Protein AF-A0A2G9ZV27-F1 (afdb_monomer)

Radius of gyration: 29.23 Å; Cα contacts (8 Å, |Δi|>4): 351; chains: 1; bounding box: 70×49×109 Å

Nearest PDB structures (foldseek):
  3sl2-assembly1_A  TM=3.772E-01  e=9.274E-01  Bacillus subtilis
  6led-assembly1_B  TM=2.114E-01  e=2.563E-01  Nitratireductor indicus C115
  6lei-assembly1_A  TM=2.107E-01  e=2.417E-01  Nitratireductor indicus C115
  8q2c-assembly1_B  TM=3.117E-01  e=1.480E+00  Escherichia coli
  8q2d-assembly1_A  TM=2.163E-01  e=1.983E+00  Escherichia coli

Structure (mmCIF, N/CA/C/O backbone):
data_AF-A0A2G9ZV27-F1
#
_entry.id   AF-A0A2G9ZV27-F1
#
loop_
_atom_site.group_PDB
_atom_site.id
_atom_site.type_symbol
_atom_site.label_atom_id
_atom_site.label_alt_id
_atom_site.label_comp_id
_atom_site.label_asym_id
_atom_site.label_entity_id
_atom_site.label_seq_id
_atom_site.pdbx_PDB_ins_code
_atom_site.Cartn_x
_atom_site.Cartn_y
_atom_site.Cartn_z
_atom_site.occupancy
_atom_site.B_iso_or_equiv
_atom_site.auth_seq_id
_atom_site.auth_comp_id
_atom_site.auth_asym_id
_atom_site.auth_atom_id
_atom_site.pdbx_PDB_model_num
ATOM 1 N N . MET A 1 1 ? 47.086 30.487 -74.847 1.00 34.22 1 MET A N 1
ATOM 2 C CA . MET A 1 1 ? 47.638 31.261 -73.703 1.00 34.22 1 MET A CA 1
ATOM 3 C C . MET A 1 1 ? 46.443 31.653 -72.840 1.00 34.22 1 MET A C 1
ATOM 5 O O . MET A 1 1 ? 45.576 32.294 -73.398 1.00 34.22 1 MET A O 1
ATOM 9 N N . LYS A 1 2 ? 46.208 31.286 -71.575 1.00 34.59 2 LYS A N 1
ATOM 10 C CA . LYS A 1 2 ? 46.936 30.719 -70.418 1.00 34.59 2 LYS A CA 1
ATOM 11 C C . LYS A 1 2 ? 45.860 29.939 -69.612 1.00 34.59 2 LYS A C 1
ATOM 13 O O . LYS A 1 2 ? 44.823 30.516 -69.329 1.00 34.59 2 LYS A O 1
ATOM 18 N N . SER A 1 3 ? 45.888 28.610 -69.500 1.00 31.61 3 SER A N 1
ATOM 19 C CA . SER A 1 3 ? 46.375 27.790 -68.368 1.00 31.61 3 SER A CA 1
ATOM 20 C C . SER A 1 3 ? 46.395 28.472 -66.987 1.00 31.61 3 SER A C 1
ATOM 22 O O . SER A 1 3 ? 47.282 29.280 -66.712 1.00 31.61 3 SER A O 1
ATOM 24 N N . ALA A 1 4 ? 45.433 28.115 -66.126 1.00 36.72 4 ALA A N 1
ATOM 25 C CA . ALA A 1 4 ? 45.421 28.425 -64.698 1.00 36.72 4 ALA A CA 1
ATOM 26 C C . ALA A 1 4 ? 45.988 27.225 -63.923 1.00 36.72 4 ALA A C 1
ATOM 28 O O . ALA A 1 4 ? 45.465 26.113 -63.985 1.00 36.72 4 ALA A O 1
ATOM 29 N N . LYS A 1 5 ? 47.105 27.469 -63.237 1.00 37.09 5 LYS A N 1
ATOM 30 C CA . LYS A 1 5 ? 47.841 26.529 -62.393 1.00 37.09 5 LYS A CA 1
ATOM 31 C C . LYS A 1 5 ? 47.307 26.580 -60.953 1.00 37.09 5 LYS A C 1
ATOM 33 O O . LYS A 1 5 ? 47.233 27.657 -60.382 1.00 37.09 5 LYS A O 1
ATOM 38 N N . TYR A 1 6 ? 47.024 25.393 -60.415 1.00 37.06 6 TYR A N 1
ATOM 39 C CA . TYR A 1 6 ? 47.216 24.916 -59.035 1.00 37.06 6 TYR A CA 1
ATOM 40 C C . TYR A 1 6 ? 46.876 25.822 -57.835 1.00 37.06 6 TYR A C 1
ATOM 42 O O . TYR A 1 6 ? 47.607 26.750 -57.510 1.00 37.06 6 TYR A O 1
ATOM 50 N N . ALA A 1 7 ? 45.907 25.362 -57.039 1.00 34.47 7 ALA A N 1
ATOM 51 C CA . ALA A 1 7 ? 45.944 25.458 -55.579 1.00 34.47 7 ALA A CA 1
ATOM 52 C C . ALA A 1 7 ? 45.335 24.177 -54.975 1.00 34.47 7 ALA A C 1
ATOM 54 O O . ALA A 1 7 ? 44.204 24.150 -54.504 1.00 34.47 7 ALA A O 1
ATOM 55 N N . PHE A 1 8 ? 46.093 23.082 -55.054 1.00 41.72 8 PHE A N 1
ATOM 56 C CA . PHE A 1 8 ? 45.858 21.851 -54.301 1.00 41.72 8 PHE A CA 1
ATOM 57 C C . PHE A 1 8 ? 47.064 21.696 -53.375 1.00 41.72 8 PHE A C 1
ATOM 59 O O . PHE A 1 8 ? 48.162 21.490 -53.879 1.00 41.72 8 PHE A O 1
ATOM 66 N N . LEU A 1 9 ? 46.876 21.900 -52.069 1.00 38.50 9 LEU A N 1
ATOM 67 C CA . LEU A 1 9 ? 47.537 21.223 -50.939 1.00 38.50 9 LEU A CA 1
ATOM 68 C C . LEU A 1 9 ? 47.389 22.079 -49.674 1.00 38.50 9 LEU A C 1
ATOM 70 O O . LEU A 1 9 ? 47.808 23.231 -49.641 1.00 38.50 9 LEU A O 1
ATOM 74 N N . GLY A 1 10 ? 46.856 21.478 -48.610 1.00 39.16 10 GLY A N 1
ATOM 75 C CA . GLY A 1 10 ? 46.882 22.093 -47.285 1.00 39.16 10 GLY A CA 1
ATOM 76 C C . GLY A 1 10 ? 45.890 21.554 -46.259 1.00 39.16 10 GLY A C 1
ATOM 77 O O . GLY A 1 10 ? 45.720 22.189 -45.227 1.00 39.16 10 GLY A O 1
ATOM 78 N N . MET A 1 11 ? 45.219 20.419 -46.489 1.00 37.00 11 MET A N 1
ATOM 79 C CA . MET A 1 11 ? 44.353 19.822 -45.467 1.00 37.00 11 MET A CA 1
ATOM 80 C C . MET A 1 11 ? 45.150 18.782 -44.674 1.00 37.00 11 MET A C 1
ATOM 82 O O . MET A 1 11 ? 45.428 17.674 -45.128 1.00 37.00 11 MET A O 1
ATOM 86 N N . THR A 1 12 ? 45.600 19.198 -43.495 1.00 46.84 12 THR A N 1
ATOM 87 C CA . THR A 1 12 ? 46.376 18.403 -42.545 1.00 46.84 12 THR A CA 1
ATOM 88 C C . THR A 1 12 ? 45.605 17.155 -42.103 1.00 46.84 12 THR A C 1
ATOM 90 O O . THR A 1 12 ? 44.407 17.194 -41.819 1.00 46.84 12 THR A O 1
ATOM 93 N N . ARG A 1 13 ? 46.322 16.028 -41.993 1.00 49.69 13 ARG A N 1
ATOM 94 C CA . ARG A 1 13 ? 45.816 14.687 -41.626 1.00 49.69 13 ARG A CA 1
ATOM 95 C C . ARG A 1 13 ? 44.940 14.652 -40.358 1.00 49.69 13 ARG A C 1
ATOM 97 O O . ARG A 1 13 ? 44.139 13.740 -40.213 1.00 49.69 13 ARG A O 1
ATOM 104 N N . LYS A 1 14 ? 45.055 15.640 -39.460 1.00 47.34 14 LYS A N 1
ATOM 105 C CA . LYS A 1 14 ? 44.241 15.753 -38.235 1.00 47.34 14 LYS A CA 1
ATOM 106 C C . LYS A 1 14 ? 42.795 16.199 -38.504 1.00 47.34 14 LYS A C 1
ATOM 108 O O . LYS A 1 14 ? 41.893 15.742 -37.812 1.00 47.34 14 LYS A O 1
ATOM 113 N N . ASN A 1 15 ? 42.556 16.991 -39.550 1.00 47.28 15 ASN A N 1
ATOM 114 C CA . ASN A 1 15 ? 41.218 17.501 -39.876 1.00 47.28 15 ASN A CA 1
ATOM 115 C C . ASN A 1 15 ? 40.381 16.478 -40.661 1.00 47.28 15 ASN A C 1
ATOM 117 O O . ASN A 1 15 ? 39.161 16.449 -40.530 1.00 47.28 15 ASN A O 1
ATOM 121 N N . ALA A 1 16 ? 41.034 15.590 -41.418 1.00 51.03 16 ALA A N 1
ATOM 122 C CA . ALA A 1 16 ? 40.368 14.475 -42.095 1.00 51.03 16 ALA A CA 1
ATOM 123 C C . ALA A 1 16 ? 39.886 13.400 -41.102 1.00 51.03 16 ALA A C 1
ATOM 125 O O . ALA A 1 16 ? 38.797 12.858 -41.260 1.00 51.03 16 ALA A O 1
ATOM 126 N N . VAL A 1 17 ? 40.656 13.138 -40.037 1.00 54.03 17 VAL A N 1
ATOM 127 C CA . VAL A 1 17 ? 40.256 12.200 -38.973 1.00 54.03 17 VAL A CA 1
ATOM 128 C C . VAL A 1 17 ? 39.098 12.771 -38.148 1.00 54.03 17 VAL A C 1
ATOM 130 O O . VAL A 1 17 ? 38.159 12.043 -37.842 1.00 54.03 17 VAL A O 1
ATOM 133 N N . PHE A 1 18 ? 39.097 14.078 -37.865 1.00 52.31 18 PHE A N 1
ATOM 134 C CA . PHE A 1 18 ? 38.002 14.721 -37.127 1.00 52.31 18 PHE A CA 1
ATOM 135 C C . PHE A 1 18 ? 36.678 14.731 -37.917 1.00 52.31 18 PHE A C 1
ATOM 137 O O . PHE A 1 18 ? 35.615 14.501 -37.344 1.00 52.31 18 PHE A O 1
ATOM 144 N N . GLY A 1 19 ? 36.737 14.912 -39.243 1.00 51.97 19 GLY A N 1
ATOM 145 C CA . GLY A 1 19 ? 35.561 14.833 -40.119 1.00 51.97 19 GLY A CA 1
ATOM 146 C C . GLY A 1 19 ? 34.968 13.424 -40.240 1.00 51.97 19 GLY A C 1
ATOM 147 O O . GLY A 1 19 ? 33.749 13.272 -40.274 1.00 51.97 19 GLY A O 1
ATOM 148 N N . ILE A 1 20 ? 35.809 12.384 -40.238 1.00 56.88 20 ILE A N 1
ATOM 149 C CA . ILE A 1 20 ? 35.360 10.983 -40.306 1.00 56.88 20 ILE A CA 1
ATOM 150 C C . ILE A 1 20 ? 34.756 10.527 -38.968 1.00 56.88 20 ILE A C 1
ATOM 152 O O . ILE A 1 20 ? 33.740 9.835 -38.966 1.00 56.88 20 ILE A O 1
ATOM 156 N N . VAL A 1 21 ? 35.305 10.966 -37.829 1.00 55.41 21 VAL A N 1
ATOM 157 C CA . VAL A 1 21 ? 34.740 10.654 -36.502 1.00 55.41 21 VAL A CA 1
ATOM 158 C C . VAL A 1 21 ? 33.378 11.332 -36.301 1.00 55.41 21 VAL A C 1
ATOM 160 O O . VAL A 1 21 ? 32.452 10.689 -35.814 1.00 55.41 21 VAL A O 1
ATOM 163 N N . MET A 1 22 ? 33.200 12.579 -36.755 1.00 51.78 22 MET A N 1
ATOM 164 C CA . MET A 1 22 ? 31.890 13.247 -36.707 1.00 51.78 22 MET A CA 1
ATOM 165 C C . MET A 1 22 ? 30.850 12.607 -37.638 1.00 51.78 22 MET A C 1
ATOM 167 O O . MET A 1 22 ? 29.685 12.494 -37.262 1.00 51.78 22 MET A O 1
ATOM 171 N N . ALA A 1 23 ? 31.252 12.123 -38.817 1.00 54.28 23 ALA A N 1
ATOM 172 C CA . ALA A 1 23 ? 30.347 11.394 -39.705 1.00 54.28 23 ALA A CA 1
ATOM 173 C C . ALA A 1 23 ? 29.903 10.048 -39.099 1.00 54.28 23 ALA A C 1
ATOM 175 O O . ALA A 1 23 ? 28.737 9.682 -39.211 1.00 54.28 23 ALA A O 1
ATOM 176 N N . ILE A 1 24 ? 30.787 9.342 -38.386 1.00 53.91 24 ILE A N 1
ATOM 177 C CA . ILE A 1 24 ? 30.449 8.080 -37.706 1.00 53.91 24 ILE A CA 1
ATOM 178 C C . ILE A 1 24 ? 29.510 8.316 -36.506 1.00 53.91 24 ILE A C 1
ATOM 180 O O . ILE A 1 24 ? 28.597 7.522 -36.297 1.00 53.91 24 ILE A O 1
ATOM 184 N N . ILE A 1 25 ? 29.640 9.432 -35.778 1.00 54.22 25 ILE A N 1
ATOM 185 C CA . ILE A 1 25 ? 28.703 9.800 -34.694 1.00 54.22 25 ILE A CA 1
ATOM 186 C C . ILE A 1 25 ? 27.304 10.136 -35.249 1.00 54.22 25 ILE A C 1
ATOM 188 O O . ILE A 1 25 ? 26.295 9.745 -34.658 1.00 54.22 25 ILE A O 1
ATOM 192 N N . PHE A 1 26 ? 27.213 10.771 -36.423 1.00 48.66 26 PHE A N 1
ATOM 193 C CA . PHE A 1 26 ? 25.919 11.039 -37.066 1.00 48.66 26 PHE A CA 1
ATOM 194 C C . PHE A 1 26 ? 25.277 9.785 -37.681 1.00 48.66 26 PHE A C 1
ATOM 196 O O . PHE A 1 26 ? 24.057 9.644 -37.622 1.00 48.66 26 PHE A O 1
ATOM 203 N N . PHE A 1 27 ? 26.064 8.837 -38.201 1.00 46.16 27 PHE A N 1
ATOM 204 C CA . PHE A 1 27 ? 25.539 7.581 -38.756 1.00 46.16 27 PHE A CA 1
ATOM 205 C C . PHE A 1 27 ? 25.228 6.502 -37.701 1.00 46.16 27 PHE A C 1
ATOM 207 O O . PHE A 1 27 ? 24.390 5.640 -37.957 1.00 46.16 27 PHE A O 1
ATOM 214 N N . LEU A 1 28 ? 25.808 6.569 -36.497 1.00 44.50 28 LEU A N 1
ATOM 215 C CA . LEU A 1 28 ? 25.443 5.693 -35.368 1.00 44.50 28 LEU A CA 1
ATOM 216 C C . LEU A 1 28 ? 24.191 6.158 -34.605 1.00 44.50 28 LEU A C 1
ATOM 218 O O . LEU A 1 28 ? 23.675 5.425 -33.767 1.00 44.50 28 LEU A O 1
ATOM 222 N N . SER A 1 29 ? 23.653 7.334 -34.938 1.00 45.00 29 SER A N 1
ATOM 223 C CA . SER A 1 29 ? 22.366 7.830 -34.423 1.00 45.00 29 SER A CA 1
ATOM 224 C C . SER A 1 29 ? 21.160 7.351 -35.256 1.00 45.00 29 SER A C 1
ATOM 226 O O . SER A 1 29 ? 20.025 7.743 -34.998 1.00 45.00 29 SER A O 1
ATOM 228 N N . GLY A 1 30 ? 21.395 6.512 -36.272 1.00 36.72 30 GLY A N 1
ATOM 229 C CA . GLY A 1 30 ? 20.413 6.069 -37.263 1.00 36.72 30 GLY A CA 1
ATOM 230 C C . GLY A 1 30 ? 20.002 4.602 -37.138 1.00 36.72 30 GLY A C 1
ATOM 231 O O . GLY A 1 30 ? 19.915 3.917 -38.148 1.00 36.72 30 GLY A O 1
ATOM 232 N N . CYS A 1 31 ? 19.741 4.119 -35.923 1.00 41.62 31 CYS A N 1
ATOM 233 C CA . CYS A 1 31 ? 19.014 2.863 -35.685 1.00 41.62 31 CYS A CA 1
ATOM 234 C C . CYS A 1 31 ? 17.783 3.114 -34.803 1.00 41.62 31 CYS A C 1
ATOM 236 O O . CYS A 1 31 ? 17.495 2.360 -33.881 1.00 41.62 31 CYS A O 1
ATOM 238 N N . ALA A 1 32 ? 17.037 4.183 -35.080 1.00 37.28 32 ALA A N 1
ATOM 239 C CA . ALA A 1 32 ? 15.632 4.235 -34.708 1.00 37.28 32 ALA A CA 1
ATOM 240 C C . ALA A 1 32 ? 14.863 3.662 -35.895 1.00 37.28 32 ALA A C 1
ATOM 242 O O . ALA A 1 32 ? 14.641 4.338 -36.901 1.00 37.28 32 ALA A O 1
ATOM 243 N N . GLY A 1 33 ? 14.539 2.372 -35.796 1.00 32.88 33 GLY A N 1
ATOM 244 C CA . GLY A 1 33 ? 13.604 1.736 -36.703 1.00 32.88 33 GLY A CA 1
ATOM 245 C C . GLY A 1 33 ? 12.368 2.614 -36.853 1.00 32.88 33 GLY A C 1
ATOM 246 O O . GLY A 1 33 ? 11.903 3.245 -35.902 1.00 32.88 33 GLY A O 1
ATOM 247 N N . THR A 1 34 ? 11.857 2.659 -38.072 1.00 37.09 34 THR A N 1
ATOM 248 C CA . THR A 1 34 ? 10.521 3.126 -38.401 1.00 37.09 34 THR A CA 1
ATOM 249 C C . THR A 1 34 ? 9.498 2.294 -37.626 1.00 37.09 34 THR A C 1
ATOM 251 O O . THR A 1 34 ? 8.839 1.407 -38.165 1.00 37.09 34 THR A O 1
ATOM 254 N N . SER A 1 35 ? 9.331 2.587 -36.337 1.00 32.72 35 SER A N 1
ATOM 255 C CA . SER A 1 35 ? 8.103 2.275 -35.634 1.00 32.72 35 SER A CA 1
ATOM 256 C C . SER A 1 35 ? 7.036 3.087 -36.335 1.00 32.72 35 SER A C 1
ATOM 258 O O . SER A 1 35 ? 6.916 4.297 -36.140 1.00 32.72 35 SER A O 1
ATOM 260 N N . ARG A 1 36 ? 6.290 2.402 -37.209 1.00 33.81 36 ARG A N 1
ATOM 261 C CA . ARG A 1 36 ? 4.894 2.721 -37.495 1.00 33.81 36 ARG A CA 1
ATOM 262 C C . ARG A 1 36 ? 4.326 3.355 -36.234 1.00 33.81 36 ARG A C 1
ATOM 264 O O . ARG A 1 36 ? 4.261 2.688 -35.202 1.00 33.81 36 ARG A O 1
ATOM 271 N N . SER A 1 37 ? 3.941 4.621 -36.319 1.00 36.44 37 SER A N 1
ATOM 272 C CA . SER A 1 37 ? 2.992 5.194 -35.385 1.00 36.44 37 SER A CA 1
ATOM 273 C C . SER A 1 37 ? 1.746 4.316 -35.467 1.00 36.44 37 SER A C 1
ATOM 275 O O . SER A 1 37 ? 0.907 4.472 -36.355 1.00 36.44 37 SER A O 1
ATOM 277 N N . LYS A 1 38 ? 1.671 3.301 -34.598 1.00 38.66 38 LYS A N 1
ATOM 278 C CA . LYS A 1 38 ? 0.418 2.603 -34.350 1.00 38.66 38 LYS A CA 1
ATOM 279 C C . LYS A 1 38 ? -0.572 3.692 -33.935 1.00 38.66 38 LYS A C 1
ATOM 281 O O . LYS A 1 38 ? -0.191 4.607 -33.195 1.00 38.66 38 LYS A O 1
ATOM 286 N N . PRO A 1 39 ? -1.783 3.675 -34.504 1.00 36.69 39 PRO A N 1
ATOM 287 C CA . PRO A 1 39 ? -2.748 4.725 -34.251 1.00 36.69 39 PRO A CA 1
ATOM 288 C C . PRO A 1 39 ? -3.019 4.778 -32.750 1.00 36.69 39 PRO A C 1
ATOM 290 O O . PRO A 1 39 ? -2.852 3.771 -32.060 1.00 36.69 39 PRO A O 1
ATOM 293 N N . LEU A 1 40 ? -3.412 5.965 -32.274 1.00 44.09 40 LEU A N 1
ATOM 294 C CA . LEU A 1 40 ? -3.993 6.179 -30.953 1.00 44.09 40 LEU A CA 1
ATOM 295 C C . LEU A 1 40 ? -4.713 4.908 -30.498 1.00 44.09 40 LEU A C 1
ATOM 297 O O . LEU A 1 40 ? -5.618 4.475 -31.216 1.00 44.09 40 LEU A O 1
ATOM 301 N N . VAL A 1 41 ? -4.300 4.336 -29.354 1.00 47.97 41 VAL A N 1
ATOM 302 C CA . VAL A 1 41 ? -5.068 3.320 -28.615 1.00 47.97 41 VAL A CA 1
ATOM 303 C C . VAL A 1 41 ? -6.534 3.637 -28.846 1.00 47.97 41 VAL A C 1
ATOM 305 O O . VAL A 1 41 ? -6.962 4.757 -28.535 1.00 47.97 41 VAL A O 1
ATOM 308 N N . ALA A 1 42 ? -7.249 2.736 -29.525 1.00 49.59 42 ALA A N 1
ATOM 309 C CA . ALA A 1 42 ? -8.593 3.025 -29.984 1.00 49.59 42 ALA A CA 1
ATOM 310 C C . ALA A 1 42 ? -9.371 3.525 -28.767 1.00 49.59 42 ALA A C 1
ATOM 312 O O . ALA A 1 42 ? -9.357 2.882 -27.722 1.00 49.59 42 ALA A O 1
ATOM 313 N N . ILE A 1 43 ? -9.994 4.702 -28.862 1.00 55.28 43 ILE A N 1
ATOM 314 C CA . ILE A 1 43 ? -10.654 5.380 -27.727 1.00 55.28 43 ILE A CA 1
ATOM 315 C C . ILE A 1 43 ? -11.589 4.416 -26.961 1.00 55.28 43 ILE A C 1
ATOM 317 O O . ILE A 1 43 ? -11.751 4.522 -25.749 1.00 55.28 43 ILE A O 1
ATOM 321 N N . LYS A 1 44 ? -12.115 3.417 -27.677 1.00 59.47 44 LYS A N 1
ATOM 322 C CA . LYS A 1 44 ? -12.935 2.307 -27.194 1.00 59.47 44 LYS A CA 1
ATOM 323 C C . LYS A 1 44 ? -12.220 1.306 -26.266 1.00 59.47 44 LYS A C 1
ATOM 325 O O . LYS A 1 44 ? -12.843 0.804 -25.338 1.00 59.47 44 LYS A O 1
ATOM 330 N N . ASP A 1 45 ? -10.941 1.009 -26.484 1.00 66.19 45 ASP A N 1
ATOM 331 C CA . ASP A 1 45 ? -10.172 0.090 -25.629 1.00 66.19 45 ASP A CA 1
ATOM 332 C C . ASP A 1 45 ? -9.776 0.765 -24.317 1.00 66.19 45 ASP A C 1
ATOM 334 O O . ASP A 1 45 ? -9.813 0.140 -23.258 1.00 66.19 45 ASP A O 1
ATOM 338 N N . LYS A 1 46 ? -9.502 2.075 -24.362 1.00 75.38 46 LYS A N 1
ATOM 339 C CA . LYS A 1 46 ? -9.299 2.875 -23.152 1.00 75.38 46 LYS A CA 1
ATOM 340 C C . LYS A 1 46 ? -10.579 2.978 -22.319 1.00 75.38 46 LYS A C 1
ATOM 342 O O . LYS A 1 46 ? -10.514 2.775 -21.111 1.00 75.38 46 LYS A O 1
ATOM 347 N N . SER A 1 47 ? -11.732 3.236 -22.945 1.00 80.31 47 SER A N 1
ATOM 348 C CA . SER A 1 47 ? -13.007 3.300 -22.217 1.00 80.31 47 SER A CA 1
ATOM 349 C C . SER A 1 47 ? -13.380 1.950 -21.605 1.00 80.31 47 SER A C 1
ATOM 351 O O . SER A 1 47 ? -13.736 1.893 -20.436 1.00 80.31 47 SER A O 1
ATOM 353 N N . ARG A 1 48 ? -13.207 0.847 -22.345 1.00 86.50 48 ARG A N 1
ATOM 354 C CA . ARG A 1 48 ? -13.463 -0.506 -21.831 1.00 86.50 48 ARG A CA 1
ATOM 355 C C . ARG A 1 48 ? -12.519 -0.884 -20.689 1.00 86.50 48 ARG A C 1
ATOM 357 O O . ARG A 1 48 ? -12.933 -1.559 -19.753 1.00 86.50 48 ARG A O 1
ATOM 364 N N . PHE A 1 49 ? -11.249 -0.489 -20.767 1.00 90.25 49 PHE A N 1
ATOM 365 C CA . PHE A 1 49 ? -10.302 -0.679 -19.671 1.00 90.25 49 PHE A CA 1
ATOM 366 C C . PHE A 1 49 ? -10.769 0.060 -18.412 1.00 90.25 49 PHE A C 1
ATOM 368 O O . PHE A 1 49 ? -10.880 -0.563 -17.359 1.00 90.25 49 PHE A O 1
ATOM 375 N N . GLU A 1 50 ? -11.094 1.350 -18.528 1.00 91.38 50 GLU A N 1
ATOM 376 C CA . GLU A 1 50 ? -11.562 2.160 -17.398 1.00 91.38 50 GLU A CA 1
ATOM 377 C C . GLU A 1 50 ? -12.867 1.607 -16.799 1.00 91.38 50 GLU A C 1
ATOM 379 O O . GLU A 1 50 ? -12.930 1.422 -15.588 1.00 91.38 50 GLU A O 1
ATOM 384 N N . GLU A 1 51 ? -13.841 1.214 -17.627 1.00 92.38 51 GLU A N 1
ATOM 385 C CA . GLU A 1 51 ? -15.094 0.579 -17.182 1.00 92.38 51 GLU A CA 1
ATOM 386 C C . GLU A 1 51 ? -14.856 -0.698 -16.364 1.00 92.38 51 GLU A C 1
ATOM 388 O O . GLU A 1 51 ? -15.535 -0.942 -15.368 1.00 92.38 51 GLU A O 1
ATOM 393 N N . ARG A 1 52 ? -13.881 -1.526 -16.756 1.00 94.25 52 ARG A N 1
ATOM 394 C CA . ARG A 1 52 ? -13.539 -2.744 -16.007 1.00 94.25 52 ARG A CA 1
ATOM 395 C C . ARG A 1 52 ? -12.865 -2.439 -14.676 1.00 94.25 52 ARG A C 1
ATOM 397 O O . ARG A 1 52 ? -13.097 -3.156 -13.707 1.00 94.25 52 ARG A O 1
ATOM 404 N N . ILE A 1 53 ? -12.046 -1.391 -14.616 1.00 95.00 53 ILE A N 1
ATOM 405 C CA . ILE A 1 53 ? -11.466 -0.923 -13.354 1.00 95.00 53 ILE A CA 1
ATOM 406 C C . ILE A 1 53 ? -12.566 -0.372 -12.442 1.00 95.00 53 ILE A C 1
ATOM 408 O O . ILE A 1 53 ? -12.590 -0.717 -11.265 1.00 95.00 53 ILE A O 1
ATOM 412 N N . ASP A 1 54 ? -13.509 0.407 -12.971 1.00 94.00 54 ASP A N 1
ATOM 413 C CA . ASP A 1 54 ? -14.662 0.889 -12.204 1.00 94.00 54 ASP A CA 1
ATOM 414 C C . ASP A 1 54 ? -15.523 -0.274 -11.686 1.00 94.00 54 ASP A C 1
ATOM 416 O O . ASP A 1 54 ? -15.858 -0.306 -10.503 1.00 94.00 54 ASP A O 1
ATOM 420 N N . HIS A 1 55 ? -15.786 -1.286 -12.519 1.00 94.56 55 HIS A N 1
ATOM 421 C CA . HIS A 1 55 ? -16.482 -2.504 -12.100 1.00 94.56 55 HIS A CA 1
ATOM 422 C C . HIS A 1 55 ? -15.733 -3.253 -10.986 1.00 94.56 55 HIS A C 1
ATOM 424 O O . HIS A 1 55 ? -16.355 -3.738 -10.039 1.00 94.56 55 HIS A O 1
ATOM 430 N N . LEU A 1 56 ? -14.398 -3.320 -11.056 1.00 95.44 56 LEU A N 1
ATOM 431 C CA . LEU A 1 56 ? -13.578 -3.886 -9.985 1.00 95.44 56 LEU A CA 1
ATOM 432 C C . LEU A 1 56 ? -13.761 -3.108 -8.676 1.00 95.44 56 LEU A C 1
ATOM 434 O O . LEU A 1 56 ? -13.928 -3.735 -7.629 1.00 95.44 56 LEU A O 1
ATOM 438 N N . MET A 1 57 ? -13.760 -1.770 -8.723 1.00 95.38 57 MET A N 1
ATOM 439 C CA . MET A 1 57 ? -13.997 -0.951 -7.531 1.00 95.38 57 MET A CA 1
ATOM 440 C C . MET A 1 57 ? -15.390 -1.225 -6.959 1.00 95.38 57 MET A C 1
ATOM 442 O O . MET A 1 57 ? -15.523 -1.534 -5.775 1.00 95.38 57 MET A O 1
ATOM 446 N N . ASP A 1 58 ? -16.421 -1.182 -7.804 1.00 93.19 58 ASP A N 1
ATOM 447 C CA . ASP A 1 58 ? -17.809 -1.408 -7.401 1.00 93.19 58 ASP A CA 1
ATOM 448 C C . ASP A 1 58 ? -17.992 -2.805 -6.788 1.00 93.19 58 ASP A C 1
ATOM 450 O O . ASP A 1 58 ? -18.689 -2.956 -5.782 1.00 93.19 58 ASP A O 1
ATOM 454 N N . ALA A 1 59 ? -17.313 -3.824 -7.323 1.00 93.38 59 ALA A N 1
ATOM 455 C CA . ALA A 1 59 ? -17.316 -5.175 -6.772 1.00 93.38 59 ALA A CA 1
ATOM 456 C C . ALA A 1 59 ? -16.687 -5.243 -5.369 1.00 93.38 59 ALA A C 1
ATOM 458 O O . ALA A 1 59 ? -17.214 -5.946 -4.501 1.00 93.38 59 ALA A O 1
ATOM 459 N N . VAL A 1 60 ? -15.590 -4.518 -5.117 1.00 93.25 60 VAL A N 1
ATOM 460 C CA . VAL A 1 60 ? -14.974 -4.426 -3.780 1.00 93.25 60 VAL A CA 1
ATOM 461 C C . VAL A 1 60 ? -15.919 -3.734 -2.799 1.00 93.25 60 VAL A C 1
ATOM 463 O O . VAL A 1 60 ? -16.211 -4.290 -1.738 1.00 93.25 60 VAL A O 1
ATOM 466 N N . ILE A 1 61 ? -16.461 -2.572 -3.170 1.00 91.94 61 ILE A N 1
ATOM 467 C CA . ILE A 1 61 ? -17.375 -1.794 -2.320 1.00 91.94 61 ILE A CA 1
ATOM 468 C C . ILE A 1 61 ? -18.662 -2.577 -2.027 1.00 91.94 61 ILE A C 1
ATOM 470 O O . ILE A 1 61 ? -19.141 -2.601 -0.891 1.00 91.94 61 ILE A O 1
ATOM 474 N N . ALA A 1 62 ? -19.223 -3.269 -3.020 1.00 91.38 62 ALA A N 1
ATOM 475 C CA . ALA A 1 62 ? -20.405 -4.108 -2.836 1.00 91.38 62 ALA A CA 1
ATOM 476 C C . ALA A 1 62 ? -20.143 -5.269 -1.866 1.00 91.38 62 ALA A C 1
ATOM 478 O O . ALA A 1 62 ? -20.994 -5.580 -1.030 1.00 91.38 62 ALA A O 1
ATOM 479 N N . LYS A 1 63 ? -18.961 -5.895 -1.932 1.00 91.44 63 LYS A N 1
ATOM 480 C CA . LYS A 1 63 ? -18.562 -6.927 -0.965 1.00 91.44 63 LYS A CA 1
ATOM 481 C C . LYS A 1 63 ? -18.399 -6.338 0.433 1.00 91.44 63 LYS A C 1
ATOM 483 O O . LYS A 1 63 ? -18.912 -6.926 1.378 1.00 91.44 63 LYS A O 1
ATOM 488 N N . GLN A 1 64 ? -17.790 -5.160 0.564 1.00 89.50 64 GLN A N 1
ATOM 489 C CA . GLN A 1 64 ? -17.612 -4.483 1.852 1.00 89.50 64 GLN A CA 1
ATOM 490 C C . GLN A 1 64 ? -18.944 -4.177 2.540 1.00 89.50 64 GLN A C 1
ATOM 492 O O . GLN A 1 64 ? -19.104 -4.480 3.724 1.00 89.50 64 GLN A O 1
ATOM 497 N N . LYS A 1 65 ? -19.917 -3.634 1.800 1.00 87.69 65 LYS A N 1
ATOM 498 C CA . LYS A 1 65 ? -21.249 -3.276 2.323 1.00 87.69 65 LYS A CA 1
ATOM 499 C C . LYS A 1 65 ? -21.985 -4.449 2.978 1.00 87.69 65 LYS A C 1
ATOM 501 O O . LYS A 1 65 ? -22.813 -4.228 3.853 1.00 87.69 65 LYS A O 1
ATOM 506 N N . ASN A 1 66 ? -21.662 -5.681 2.590 1.00 82.69 66 ASN A N 1
ATOM 507 C CA . ASN A 1 66 ? -22.268 -6.902 3.121 1.00 82.69 66 ASN A CA 1
ATOM 508 C C . ASN A 1 66 ? -21.476 -7.531 4.284 1.00 82.69 66 ASN A C 1
ATOM 510 O O . ASN A 1 66 ? -21.727 -8.679 4.650 1.00 82.69 66 ASN A O 1
ATOM 514 N N . THR A 1 67 ? -20.512 -6.812 4.863 1.00 84.06 67 THR A N 1
ATOM 515 C CA . THR A 1 67 ? -19.674 -7.297 5.972 1.00 84.06 67 THR A CA 1
ATOM 516 C C . THR A 1 67 ? -19.831 -6.444 7.228 1.00 84.06 67 THR A C 1
ATOM 518 O O . THR A 1 67 ? -20.279 -5.301 7.179 1.00 84.06 67 THR A O 1
ATOM 521 N N . ALA A 1 68 ? -19.404 -6.980 8.376 1.00 82.19 68 ALA A N 1
ATOM 522 C CA . ALA A 1 68 ? -19.415 -6.258 9.652 1.00 82.19 68 ALA A CA 1
ATOM 523 C C . ALA A 1 68 ? -18.459 -5.045 9.695 1.00 82.19 68 ALA A C 1
ATOM 525 O O . ALA A 1 68 ? -18.544 -4.240 10.617 1.00 82.19 68 ALA A O 1
ATOM 526 N N . VAL A 1 69 ? -17.565 -4.906 8.708 1.00 83.62 69 VAL A N 1
ATOM 527 C CA . VAL A 1 69 ? -16.574 -3.819 8.601 1.00 83.62 69 VAL A CA 1
ATOM 528 C C . VAL A 1 69 ? -16.976 -2.752 7.572 1.00 83.62 69 VAL A C 1
ATOM 530 O O . VAL A 1 69 ? -16.138 -2.010 7.060 1.00 83.62 69 VAL A O 1
ATOM 533 N N . ALA A 1 70 ? -18.270 -2.673 7.239 1.00 84.06 70 ALA A N 1
ATOM 534 C CA . ALA A 1 70 ? -18.781 -1.800 6.183 1.00 84.06 70 ALA A CA 1
ATOM 535 C C . ALA A 1 70 ? -18.398 -0.321 6.366 1.00 84.06 70 ALA A C 1
ATOM 537 O O . ALA A 1 70 ? -18.012 0.336 5.405 1.00 84.06 70 ALA A O 1
ATOM 538 N N . LEU A 1 71 ? -18.464 0.180 7.602 1.00 85.44 71 LEU A N 1
ATOM 539 C CA . LEU A 1 71 ? -18.177 1.576 7.959 1.00 85.44 71 LEU A CA 1
ATOM 540 C C . LEU A 1 71 ? -16.831 1.747 8.671 1.00 85.44 71 LEU A C 1
ATOM 542 O O . LEU A 1 71 ? -16.561 2.797 9.246 1.00 85.44 71 LEU A O 1
ATOM 546 N N . SER A 1 72 ? -16.001 0.707 8.695 1.00 89.06 72 SER A N 1
ATOM 547 C CA . SER A 1 72 ? -14.717 0.779 9.380 1.00 89.06 72 SER A CA 1
ATOM 548 C C . SER A 1 72 ? -13.765 1.747 8.671 1.00 89.06 72 SER A C 1
ATOM 550 O O . SER A 1 72 ? -13.879 1.912 7.451 1.00 89.06 72 SER A O 1
ATOM 552 N N . PRO A 1 73 ? -12.812 2.360 9.398 1.00 91.50 73 PRO A N 1
ATOM 553 C CA . PRO A 1 73 ? -11.706 3.075 8.775 1.00 91.50 73 PRO A CA 1
ATOM 554 C C . PRO A 1 73 ? -10.969 2.161 7.797 1.00 91.50 73 PRO A C 1
ATOM 556 O O . PRO A 1 73 ? -10.885 0.943 8.017 1.00 91.50 73 PRO A O 1
ATOM 559 N N . VAL A 1 74 ? -10.435 2.739 6.725 1.00 94.62 74 VAL A N 1
ATOM 560 C CA . VAL A 1 74 ? -9.760 1.983 5.666 1.00 94.62 74 VAL A CA 1
ATOM 561 C C . VAL A 1 74 ? -8.424 2.609 5.297 1.00 94.62 74 VAL A C 1
ATOM 563 O O . VAL A 1 74 ? -8.254 3.820 5.375 1.00 94.62 74 VAL A O 1
ATOM 566 N N . ALA A 1 75 ? -7.475 1.788 4.863 1.00 93.88 75 ALA A N 1
ATOM 567 C CA . ALA A 1 75 ? -6.232 2.247 4.250 1.00 93.88 75 ALA A CA 1
ATOM 568 C C . ALA A 1 75 ? -5.966 1.448 2.974 1.00 93.88 75 ALA A C 1
ATOM 570 O O . ALA A 1 75 ? -6.263 0.252 2.921 1.00 93.88 75 ALA A O 1
ATOM 571 N N . VAL A 1 76 ? -5.404 2.099 1.958 1.00 95.38 76 VAL A N 1
ATOM 572 C CA . VAL A 1 76 ? -5.038 1.465 0.688 1.00 95.38 76 VAL A CA 1
ATOM 573 C C . VAL A 1 76 ? -3.521 1.318 0.625 1.00 95.38 76 VAL A C 1
ATOM 575 O O . VAL A 1 76 ? -2.773 2.240 0.939 1.00 95.38 76 VAL A O 1
ATOM 578 N N . LEU A 1 77 ? -3.063 0.123 0.270 1.00 94.25 77 LEU A N 1
ATOM 579 C CA . LEU A 1 77 ? -1.661 -0.271 0.277 1.00 94.25 77 LEU A CA 1
ATOM 580 C C . LEU A 1 77 ? -1.294 -0.976 -1.037 1.00 94.25 77 LEU A C 1
ATOM 582 O O . LEU A 1 77 ? -2.098 -1.751 -1.564 1.00 94.25 77 LEU A O 1
ATOM 586 N N . PRO A 1 78 ? -0.069 -0.780 -1.545 1.00 93.81 78 PRO A N 1
ATOM 587 C CA . PRO A 1 78 ? 0.436 -1.528 -2.684 1.00 93.81 78 PRO A CA 1
ATOM 588 C C . PRO A 1 78 ? 0.822 -2.958 -2.277 1.00 93.81 78 PRO A C 1
ATOM 590 O O . PRO A 1 78 ? 1.443 -3.198 -1.235 1.00 93.81 78 PRO A O 1
ATOM 593 N N . GLY A 1 79 ? 0.477 -3.924 -3.118 1.00 91.50 79 GLY A N 1
ATOM 594 C CA . GLY A 1 79 ? 0.872 -5.325 -3.011 1.00 91.50 79 GLY A CA 1
ATOM 595 C C . GLY A 1 79 ? 2.338 -5.557 -3.378 1.00 91.50 79 GLY A C 1
ATOM 596 O O . GLY A 1 79 ? 2.965 -6.446 -2.794 1.00 91.50 79 GLY A O 1
ATOM 597 N N . SER A 1 80 ? 2.921 -4.716 -4.241 1.00 88.44 80 SER A N 1
ATOM 598 C CA . SER A 1 80 ? 4.367 -4.695 -4.544 1.00 88.44 80 SER A CA 1
ATOM 599 C C . SER A 1 80 ? 5.247 -4.415 -3.325 1.00 88.44 80 SER A C 1
ATOM 601 O O . SER A 1 80 ? 6.438 -4.702 -3.331 1.00 88.44 80 SER A O 1
ATOM 603 N N . LEU A 1 81 ? 4.674 -3.930 -2.222 1.00 85.12 81 LEU A N 1
ATOM 604 C CA . LEU A 1 81 ? 5.405 -3.857 -0.963 1.00 85.12 81 LEU A CA 1
ATOM 605 C C . LEU A 1 81 ? 5.704 -5.250 -0.385 1.00 85.12 81 LEU A C 1
ATOM 607 O O . LEU A 1 81 ? 6.719 -5.435 0.280 1.00 85.12 81 LEU A O 1
ATOM 611 N N . LYS A 1 82 ? 4.822 -6.230 -0.615 1.00 81.38 82 LYS A N 1
ATOM 612 C CA . LYS A 1 82 ? 4.924 -7.599 -0.079 1.00 81.38 82 LYS A CA 1
ATOM 613 C C . LYS A 1 82 ? 5.541 -8.580 -1.066 1.00 81.38 82 LYS A C 1
ATOM 615 O O . LYS A 1 82 ? 6.343 -9.425 -0.679 1.00 81.38 82 LYS A O 1
ATOM 620 N N . SER A 1 83 ? 5.138 -8.511 -2.328 1.00 74.19 83 SER A N 1
ATOM 621 C CA . SER A 1 83 ? 5.781 -9.259 -3.406 1.00 74.19 83 SER A CA 1
ATOM 622 C C . SER A 1 83 ? 6.964 -8.434 -3.878 1.00 74.19 83 SER A C 1
ATOM 624 O O . SER A 1 83 ? 6.728 -7.281 -4.189 1.00 74.19 83 SER A O 1
ATOM 626 N N . SER A 1 84 ? 8.184 -8.967 -3.978 1.00 67.81 84 SER A N 1
ATOM 627 C CA . SER A 1 84 ? 9.407 -8.248 -4.418 1.00 67.81 84 SER A CA 1
ATOM 628 C C . SER A 1 84 ? 9.380 -7.695 -5.864 1.00 67.81 84 SER A C 1
ATOM 630 O O . SER A 1 84 ? 10.416 -7.558 -6.507 1.00 67.81 84 SER A O 1
ATOM 632 N N . GLN A 1 85 ? 8.188 -7.438 -6.387 1.00 80.12 85 GLN A N 1
ATOM 633 C CA . GLN A 1 85 ? 7.853 -6.831 -7.656 1.00 80.12 85 GLN A CA 1
ATOM 634 C C . GLN A 1 85 ? 7.967 -5.305 -7.563 1.00 80.12 85 GLN A C 1
ATOM 636 O O . GLN A 1 85 ? 7.757 -4.736 -6.490 1.00 80.12 85 GLN A O 1
ATOM 641 N N . PRO A 1 86 ? 8.267 -4.624 -8.676 1.00 83.19 86 PRO A N 1
ATOM 642 C CA . PRO A 1 86 ? 8.268 -3.171 -8.708 1.00 83.19 86 PRO A CA 1
ATOM 643 C C . PRO A 1 86 ? 6.847 -2.613 -8.557 1.00 83.19 86 PRO A C 1
ATOM 645 O O . PRO A 1 86 ? 5.892 -3.164 -9.104 1.00 83.19 86 PRO A O 1
ATOM 648 N N . PHE A 1 87 ? 6.722 -1.480 -7.865 1.00 88.94 87 PHE A N 1
ATOM 649 C CA . PHE A 1 87 ? 5.493 -0.688 -7.860 1.00 88.94 87 PHE A CA 1
ATOM 650 C C . PHE A 1 87 ? 5.316 -0.015 -9.224 1.00 88.94 87 PHE A C 1
ATOM 652 O O . PHE A 1 87 ? 6.207 0.697 -9.695 1.00 88.94 87 PHE A O 1
ATOM 659 N N . THR A 1 88 ? 4.180 -0.262 -9.874 1.00 90.06 88 THR A N 1
ATOM 660 C CA . THR A 1 88 ? 3.935 0.152 -11.268 1.00 90.06 88 THR A CA 1
ATOM 661 C C . THR A 1 88 ? 2.931 1.294 -11.360 1.00 90.06 88 THR A C 1
ATOM 663 O O . THR A 1 88 ? 2.129 1.520 -10.450 1.00 90.06 88 THR A O 1
ATOM 666 N N . ARG A 1 89 ? 2.896 1.989 -12.506 1.00 91.94 89 ARG A N 1
ATOM 667 C CA . ARG A 1 89 ? 1.870 3.011 -12.764 1.00 91.94 89 ARG A CA 1
ATOM 668 C C . ARG A 1 89 ? 0.456 2.427 -12.802 1.00 91.94 89 ARG A C 1
ATOM 670 O O . ARG A 1 89 ? -0.497 3.150 -12.512 1.00 91.94 89 ARG A O 1
ATOM 677 N N . LEU A 1 90 ? 0.300 1.151 -13.157 1.00 93.75 90 LEU A N 1
ATOM 678 C CA . LEU A 1 90 ? -0.993 0.473 -13.089 1.00 93.75 90 LEU A CA 1
ATOM 679 C C . LEU A 1 90 ? -1.453 0.271 -11.643 1.00 93.75 90 LEU A C 1
ATOM 681 O O . LEU A 1 90 ? -2.606 0.551 -11.335 1.00 93.75 90 LEU A O 1
ATOM 685 N N . GLU A 1 91 ? -0.560 -0.172 -10.761 1.00 94.12 91 GLU A N 1
ATOM 686 C CA . GLU A 1 91 ? -0.867 -0.345 -9.338 1.00 94.12 91 GLU A CA 1
ATOM 687 C C . GLU A 1 91 ? -1.251 0.992 -8.689 1.00 94.12 91 GLU A C 1
ATOM 689 O O . GLU A 1 91 ? -2.303 1.082 -8.060 1.00 94.12 91 GLU A O 1
ATOM 694 N N . GLU A 1 92 ? -0.483 2.054 -8.955 1.00 93.19 92 GLU A N 1
ATOM 695 C CA . GLU A 1 92 ? -0.802 3.424 -8.532 1.00 93.19 92 GLU A CA 1
ATOM 696 C C . GLU A 1 92 ? -2.178 3.881 -9.036 1.00 93.19 92 GLU A C 1
ATOM 698 O O . GLU A 1 92 ? -2.990 4.386 -8.267 1.00 93.19 92 GLU A O 1
ATOM 703 N N . PHE A 1 93 ? -2.475 3.670 -10.322 1.00 94.50 93 PHE A N 1
ATOM 704 C CA . PHE A 1 93 ? -3.757 4.061 -10.908 1.00 94.50 93 PHE A CA 1
ATOM 705 C C . PHE A 1 93 ? -4.943 3.360 -10.237 1.00 94.50 93 PHE A C 1
ATOM 707 O O . PHE A 1 93 ? -5.981 3.981 -10.015 1.00 94.50 93 PHE A O 1
ATOM 714 N N . VAL A 1 94 ? -4.803 2.073 -9.922 1.00 96.19 94 VAL A N 1
ATOM 715 C CA . VAL A 1 94 ? -5.853 1.300 -9.251 1.00 96.19 94 VAL A CA 1
ATOM 716 C C . VAL A 1 94 ? -6.014 1.745 -7.798 1.00 96.19 94 VAL A C 1
ATOM 718 O O . VAL A 1 94 ? -7.147 1.870 -7.340 1.00 96.19 94 VAL A O 1
ATOM 721 N N . MET A 1 95 ? -4.916 2.030 -7.092 1.00 95.62 95 MET A N 1
ATOM 722 C CA . MET A 1 95 ? -4.964 2.583 -5.735 1.00 95.62 95 MET A CA 1
ATOM 723 C C . MET A 1 95 ? -5.677 3.938 -5.701 1.00 95.62 95 MET A C 1
ATOM 725 O O . MET A 1 95 ? -6.632 4.083 -4.943 1.00 95.62 95 MET A O 1
ATOM 729 N N . ASP A 1 96 ? -5.295 4.879 -6.573 1.00 94.31 96 ASP A N 1
ATOM 730 C CA . ASP A 1 96 ? -5.924 6.206 -6.679 1.00 94.31 96 ASP A CA 1
ATOM 731 C C . ASP A 1 96 ? -7.446 6.084 -6.885 1.00 94.31 96 ASP A C 1
ATOM 733 O O . ASP A 1 96 ? -8.242 6.795 -6.268 1.00 94.31 96 ASP A O 1
ATOM 737 N N . ARG A 1 97 ? -7.870 5.167 -7.765 1.00 94.50 97 ARG A N 1
ATOM 738 C CA . ARG A 1 97 ? -9.292 4.917 -8.045 1.00 94.50 97 ARG A CA 1
ATOM 739 C C . ARG A 1 97 ? -10.011 4.281 -6.860 1.00 94.50 97 ARG A C 1
ATOM 741 O O . ARG A 1 97 ? -11.151 4.650 -6.585 1.00 94.50 97 ARG A O 1
ATOM 748 N N . LEU A 1 98 ? -9.364 3.356 -6.158 1.00 95.75 98 LEU A N 1
ATOM 749 C CA . LEU A 1 98 ? -9.941 2.709 -4.986 1.00 95.75 98 LEU A CA 1
ATOM 750 C C . LEU A 1 98 ? -10.125 3.701 -3.835 1.00 95.75 98 LEU A C 1
ATOM 752 O O . LEU A 1 98 ? -11.198 3.738 -3.239 1.00 95.75 98 LEU A O 1
ATOM 756 N N . GLU A 1 99 ? -9.126 4.540 -3.560 1.00 94.31 99 GLU A N 1
ATOM 757 C CA . GLU A 1 99 ? -9.215 5.604 -2.553 1.00 94.31 99 GLU A CA 1
ATOM 758 C C . GLU A 1 99 ? -10.366 6.571 -2.855 1.00 94.31 99 GLU A C 1
ATOM 760 O O . GLU A 1 99 ? -11.165 6.875 -1.968 1.00 94.31 99 GLU A O 1
ATOM 765 N N . GLN A 1 100 ? -10.512 6.986 -4.120 1.00 93.31 100 GLN A N 1
ATOM 766 C CA . GLN A 1 100 ? -11.619 7.843 -4.561 1.00 93.31 100 GLN A CA 1
ATOM 767 C C . GLN A 1 100 ? -12.996 7.222 -4.320 1.00 93.31 100 GLN A C 1
ATOM 769 O O . GLN A 1 100 ? -13.929 7.949 -4.002 1.00 93.31 100 GLN A O 1
ATOM 774 N N . ARG A 1 101 ? -13.144 5.900 -4.465 1.00 93.50 101 ARG A N 1
ATOM 775 C CA . ARG A 1 101 ? -14.421 5.224 -4.188 1.00 93.50 101 ARG A CA 1
ATOM 776 C C . ARG A 1 101 ? -14.647 4.993 -2.698 1.00 93.50 101 ARG A C 1
ATOM 778 O O . ARG A 1 101 ? -15.776 5.091 -2.235 1.00 93.50 101 ARG A O 1
ATOM 785 N N . LEU A 1 102 ? -13.592 4.700 -1.941 1.00 92.75 102 LEU A N 1
ATOM 786 C CA . LEU A 1 102 ? -13.690 4.439 -0.505 1.00 92.75 102 LEU A CA 1
ATOM 787 C C . LEU A 1 102 ? -14.020 5.696 0.302 1.00 92.75 102 LEU A C 1
ATOM 789 O O . LEU A 1 102 ? -14.790 5.600 1.253 1.00 92.75 102 LEU A O 1
ATOM 793 N N . ILE A 1 103 ? -13.499 6.868 -0.075 1.00 92.69 103 ILE A N 1
ATOM 794 C CA . ILE A 1 103 ? -13.745 8.120 0.666 1.00 92.69 103 ILE A CA 1
ATOM 795 C C . ILE A 1 103 ? -15.224 8.548 0.663 1.00 92.69 103 ILE A C 1
ATOM 797 O O . ILE A 1 103 ? -15.647 9.327 1.513 1.00 92.69 103 ILE A O 1
ATOM 801 N N . GLU A 1 104 ? -16.031 8.030 -0.269 1.00 90.12 104 GLU A N 1
ATOM 802 C CA . GLU A 1 104 ? -17.474 8.288 -0.318 1.00 90.12 104 GLU A CA 1
ATOM 803 C C . GLU A 1 104 ? -18.225 7.653 0.864 1.00 90.12 104 GLU A C 1
ATOM 805 O O . GLU A 1 104 ? -19.294 8.134 1.246 1.00 90.12 104 GLU A O 1
ATOM 810 N N . THR A 1 105 ? -17.690 6.571 1.440 1.00 87.88 105 THR A N 1
ATOM 811 C CA . THR A 1 105 ? -18.364 5.777 2.484 1.00 87.88 105 THR A CA 1
ATOM 812 C C . THR A 1 105 ? -17.537 5.552 3.743 1.00 87.88 105 THR A C 1
ATOM 814 O O . THR A 1 105 ? -18.107 5.255 4.792 1.00 87.88 105 THR A O 1
ATOM 817 N N . ASN A 1 106 ? -16.215 5.668 3.657 1.00 91.69 106 ASN A N 1
ATOM 818 C CA . ASN A 1 106 ? -15.277 5.302 4.708 1.00 91.69 106 ASN A CA 1
ATOM 819 C C . ASN A 1 106 ? -14.299 6.438 4.991 1.00 91.69 106 ASN A C 1
ATOM 821 O O . ASN A 1 106 ? -13.945 7.233 4.122 1.00 91.69 106 ASN A O 1
ATOM 825 N N . GLU A 1 107 ? -13.806 6.466 6.222 1.00 90.31 107 GLU A N 1
ATOM 826 C CA . GLU A 1 107 ? -12.702 7.333 6.598 1.00 90.31 107 GLU A CA 1
ATOM 827 C C . GLU A 1 107 ? -11.375 6.723 6.124 1.00 90.31 107 GLU A C 1
ATOM 829 O O . GLU A 1 107 ? -11.038 5.592 6.492 1.00 90.31 107 GLU A O 1
ATOM 834 N N . LEU A 1 108 ? -10.633 7.462 5.293 1.00 89.75 108 LEU A N 1
ATOM 835 C CA . LEU A 1 108 ? -9.295 7.065 4.856 1.00 89.75 108 LEU A CA 1
ATOM 836 C C . LEU A 1 108 ? -8.269 7.384 5.944 1.00 89.75 108 LEU A C 1
ATOM 838 O O . LEU A 1 108 ? -8.042 8.544 6.286 1.00 89.75 108 LEU A O 1
ATOM 842 N N . LEU A 1 109 ? -7.621 6.340 6.453 1.00 88.25 109 LEU A N 1
ATOM 843 C CA . LEU A 1 109 ? -6.586 6.440 7.466 1.00 88.25 109 LEU A CA 1
ATOM 844 C C . LEU A 1 109 ? -5.205 6.550 6.819 1.00 88.25 109 LEU A C 1
ATOM 846 O O . LEU A 1 109 ? -4.731 5.624 6.156 1.00 88.25 109 LEU A O 1
ATOM 850 N N . THR A 1 110 ? -4.501 7.640 7.113 1.00 84.06 110 THR A N 1
ATOM 851 C CA . THR A 1 110 ? -3.074 7.752 6.803 1.00 84.06 110 THR A CA 1
ATOM 852 C C . THR A 1 110 ? -2.269 6.895 7.776 1.00 84.06 110 THR A C 1
ATOM 854 O O . THR A 1 110 ? -2.236 7.146 8.983 1.00 84.06 110 THR A O 1
ATOM 857 N N . LEU A 1 111 ? -1.601 5.868 7.254 1.00 84.25 111 LEU A N 1
ATOM 858 C CA . LEU A 1 111 ? -0.782 4.971 8.062 1.00 84.25 111 LEU A CA 1
ATOM 859 C C . LEU A 1 111 ? 0.554 5.619 8.433 1.00 84.25 111 LEU A C 1
ATOM 861 O O . LEU A 1 111 ? 1.247 6.180 7.585 1.00 84.25 111 LEU A O 1
ATOM 865 N N . SER A 1 112 ? 0.945 5.470 9.702 1.00 79.12 112 SER A N 1
ATOM 866 C CA . SER A 1 112 ? 2.299 5.790 10.149 1.00 79.12 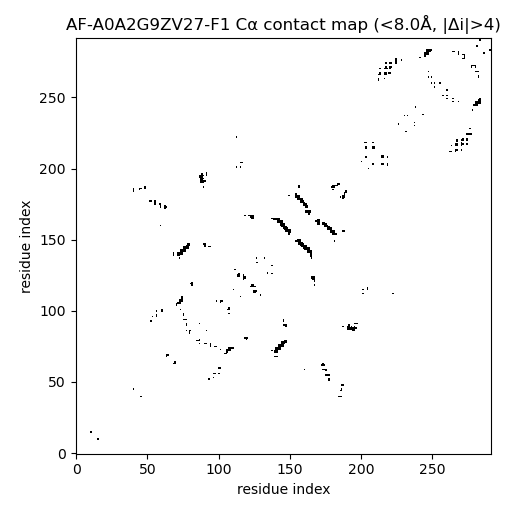112 SER A CA 1
ATOM 867 C C . SER A 1 112 ? 3.312 4.863 9.487 1.00 79.12 112 SER A C 1
ATOM 869 O O . SER A 1 112 ? 3.013 3.728 9.108 1.00 79.12 112 SER A O 1
ATOM 871 N N . ARG A 1 113 ? 4.555 5.313 9.410 1.00 75.31 113 ARG A N 1
ATOM 872 C CA . ARG A 1 113 ? 5.630 4.536 8.810 1.00 75.31 113 ARG A CA 1
ATOM 873 C C . ARG A 1 113 ? 5.866 3.166 9.460 1.00 75.31 113 ARG A C 1
ATOM 875 O O . ARG A 1 113 ? 6.063 2.179 8.753 1.00 75.31 113 ARG A O 1
ATOM 882 N N . LEU A 1 114 ? 5.772 3.079 10.787 1.00 76.44 114 LEU A N 1
ATOM 883 C CA . LEU A 1 114 ? 5.858 1.806 11.510 1.00 76.44 114 LEU A CA 1
ATOM 884 C C . LEU A 1 114 ? 4.788 0.809 11.040 1.00 76.44 114 LEU A C 1
ATOM 886 O O . LEU A 1 114 ? 5.072 -0.382 10.924 1.00 76.44 114 LEU A O 1
ATOM 890 N N . ASN A 1 115 ? 3.588 1.286 10.695 1.00 84.56 115 ASN A N 1
ATOM 891 C CA . ASN A 1 115 ? 2.524 0.438 10.158 1.00 84.56 115 ASN A CA 1
ATOM 892 C C . ASN A 1 115 ? 2.839 -0.064 8.750 1.00 84.56 115 ASN A C 1
ATOM 894 O O . ASN A 1 115 ? 2.584 -1.230 8.451 1.00 84.56 115 ASN A O 1
ATOM 898 N N . TRP A 1 116 ? 3.448 0.773 7.911 1.00 84.88 116 TRP A N 1
ATOM 899 C CA . TRP A 1 116 ? 3.938 0.349 6.600 1.00 84.88 116 TRP A CA 1
ATOM 900 C C . TRP A 1 116 ? 5.019 -0.740 6.710 1.00 84.88 116 TRP A C 1
ATOM 902 O O . TRP A 1 116 ? 4.974 -1.730 5.976 1.00 84.88 116 TRP A O 1
ATOM 912 N N . PHE A 1 117 ? 5.954 -0.616 7.658 1.00 80.25 117 PHE A N 1
ATOM 913 C CA . PHE A 1 117 ? 6.948 -1.661 7.931 1.00 80.25 117 PHE A CA 1
ATOM 914 C C . PHE A 1 117 ? 6.321 -2.944 8.467 1.00 80.25 117 PHE A C 1
ATOM 916 O O . PHE A 1 117 ? 6.615 -4.025 7.954 1.00 80.25 117 PHE A O 1
ATOM 923 N N . ALA A 1 118 ? 5.440 -2.831 9.462 1.00 83.19 118 ALA A N 1
ATOM 924 C CA . ALA A 1 118 ? 4.736 -3.975 10.026 1.00 83.19 118 ALA A CA 1
ATOM 925 C C . ALA A 1 118 ? 3.977 -4.734 8.932 1.00 83.19 118 ALA A C 1
ATOM 927 O O . ALA A 1 118 ? 4.122 -5.949 8.814 1.00 83.19 118 ALA A O 1
ATOM 928 N N . PHE A 1 119 ? 3.266 -4.017 8.061 1.00 87.81 119 PHE A N 1
ATOM 929 C CA . PHE A 1 119 ? 2.577 -4.599 6.916 1.00 87.81 119 PHE A CA 1
ATOM 930 C C . PHE A 1 119 ? 3.514 -5.343 5.963 1.00 87.81 119 PHE A C 1
ATOM 932 O O . PHE A 1 119 ? 3.222 -6.482 5.586 1.00 87.81 119 PHE A O 1
ATOM 939 N N . ARG A 1 120 ? 4.636 -4.718 5.585 1.00 84.81 120 ARG A N 1
ATOM 940 C CA . ARG A 1 120 ? 5.645 -5.320 4.703 1.00 84.81 120 ARG A CA 1
ATOM 941 C C . ARG A 1 120 ? 6.192 -6.623 5.280 1.00 84.81 120 ARG A C 1
ATOM 943 O O . ARG A 1 120 ? 6.325 -7.609 4.566 1.00 84.81 120 ARG A O 1
ATOM 950 N N . GLU A 1 121 ? 6.485 -6.630 6.577 1.00 83.38 121 GLU A N 1
ATOM 951 C CA . GLU A 1 121 ? 7.024 -7.790 7.302 1.00 83.38 121 GLU A CA 1
ATOM 952 C C . GLU A 1 121 ? 5.956 -8.809 7.710 1.00 83.38 121 GLU A C 1
ATOM 954 O O . GLU A 1 121 ? 6.256 -9.832 8.326 1.00 83.38 121 GLU A O 1
ATOM 959 N N . GLY A 1 122 ? 4.697 -8.523 7.395 1.00 84.00 122 GLY A N 1
ATOM 960 C CA . GLY A 1 122 ? 3.558 -9.353 7.728 1.00 84.00 122 GLY A CA 1
ATOM 961 C C . GLY A 1 122 ? 3.208 -9.404 9.219 1.00 84.00 122 GLY A C 1
ATOM 962 O O . GLY A 1 122 ? 2.531 -10.337 9.654 1.00 84.00 122 GLY A O 1
ATOM 963 N N . ARG A 1 123 ? 3.665 -8.424 9.998 1.00 84.75 123 ARG A N 1
ATOM 964 C CA . ARG A 1 123 ? 3.423 -8.284 11.438 1.00 84.75 123 ARG A CA 1
ATOM 965 C C . ARG A 1 123 ? 2.129 -7.505 11.718 1.00 84.75 123 ARG A C 1
ATOM 967 O O . ARG A 1 123 ? 1.703 -6.711 10.879 1.00 84.75 123 ARG A O 1
ATOM 974 N N . PRO A 1 124 ? 1.522 -7.683 12.906 1.00 85.56 124 PRO A N 1
ATOM 975 C CA . PRO A 1 124 ? 0.442 -6.815 13.363 1.00 85.56 124 PRO A CA 1
ATOM 976 C C . PRO A 1 124 ? 0.884 -5.348 13.417 1.00 85.56 124 PRO A C 1
ATOM 978 O O . PRO A 1 124 ? 1.992 -5.049 13.864 1.00 85.56 124 PRO A O 1
ATOM 981 N N . MET A 1 125 ? 0.008 -4.452 12.973 1.00 85.88 125 MET A N 1
ATOM 982 C CA . MET A 1 125 ? 0.210 -3.006 13.026 1.00 85.88 125 MET A CA 1
ATOM 983 C C . MET A 1 125 ? 0.055 -2.458 14.448 1.00 85.88 125 MET A C 1
ATOM 985 O O . MET A 1 125 ? -0.658 -3.029 15.277 1.00 85.88 125 MET A O 1
ATOM 989 N N . ASP A 1 126 ? 0.701 -1.323 14.713 1.00 79.75 126 ASP A N 1
ATOM 990 C CA . ASP A 1 126 ? 0.690 -0.653 16.010 1.00 79.75 126 ASP A CA 1
ATOM 991 C C . ASP A 1 126 ? 0.246 0.807 15.870 1.00 79.75 126 ASP A C 1
ATOM 993 O O . ASP A 1 126 ? 0.893 1.637 15.231 1.00 79.75 126 ASP A O 1
ATOM 997 N N . PHE A 1 127 ? -0.868 1.126 16.522 1.00 79.94 127 PHE A N 1
ATOM 998 C CA . PHE A 1 127 ? -1.520 2.429 16.439 1.00 79.94 127 PHE A CA 1
ATOM 999 C C . PHE A 1 127 ? -1.433 3.238 17.732 1.00 79.94 127 PHE A C 1
ATOM 1001 O O . PHE A 1 127 ? -2.164 4.212 17.898 1.00 79.94 127 PHE A O 1
ATOM 1008 N N . ARG A 1 128 ? -0.538 2.874 18.662 1.00 69.06 128 ARG A N 1
ATOM 1009 C CA . ARG A 1 128 ? -0.368 3.593 19.941 1.00 69.06 128 ARG A CA 1
ATOM 1010 C C . ARG A 1 128 ? -0.094 5.095 19.789 1.00 69.06 128 ARG A C 1
ATOM 1012 O O . ARG A 1 128 ? -0.331 5.841 20.732 1.00 69.06 128 ARG A O 1
ATOM 1019 N N . TYR A 1 129 ? 0.379 5.526 18.621 1.00 64.38 129 TYR A N 1
ATOM 1020 C CA . TYR A 1 129 ? 0.728 6.917 18.319 1.00 64.38 129 TYR A CA 1
ATOM 1021 C C . TYR A 1 129 ? -0.216 7.584 17.306 1.00 64.38 129 TYR A C 1
ATOM 1023 O O . TYR A 1 129 ? 0.033 8.711 16.881 1.00 64.38 129 TYR A O 1
ATOM 1031 N N . THR A 1 130 ? -1.295 6.913 16.896 1.00 69.75 130 THR A N 1
ATOM 1032 C CA . THR A 1 130 ? -2.252 7.475 15.939 1.00 69.75 130 THR A CA 1
ATOM 1033 C C . THR A 1 130 ? -3.194 8.437 16.659 1.00 69.75 130 THR A C 1
ATOM 1035 O O . THR A 1 130 ? -3.980 8.038 17.515 1.00 69.75 130 THR A O 1
ATOM 1038 N N . LYS A 1 131 ? -3.116 9.728 16.321 1.00 66.94 131 LYS A N 1
ATOM 1039 C CA . LYS A 1 131 ? -3.996 10.752 16.897 1.00 66.94 131 LYS A CA 1
ATOM 1040 C C . LYS A 1 131 ? -5.432 10.584 16.406 1.00 66.94 131 LYS A C 1
ATOM 1042 O O . LYS A 1 131 ? -5.650 10.269 15.244 1.00 66.94 131 LYS A O 1
ATOM 1047 N N . GLY A 1 132 ? -6.394 10.859 17.284 1.00 70.31 132 GLY A N 1
ATOM 1048 C CA . GLY A 1 132 ? -7.819 10.883 16.935 1.00 70.31 132 GLY A CA 1
ATOM 1049 C C . GLY A 1 132 ? -8.528 9.529 16.976 1.00 70.31 132 GLY A C 1
ATOM 1050 O O . GLY A 1 132 ? -9.745 9.507 16.854 1.00 70.31 132 GLY A O 1
ATOM 1051 N N . TYR A 1 133 ? -7.810 8.431 17.229 1.00 72.56 133 TYR A N 1
ATOM 1052 C CA . TYR A 1 133 ? -8.398 7.097 17.340 1.00 72.56 133 TYR A CA 1
ATOM 1053 C C . TYR A 1 133 ? -7.966 6.407 18.622 1.00 72.56 133 TYR A C 1
ATOM 1055 O O . TYR A 1 133 ? -6.821 6.509 19.066 1.00 72.56 133 TYR A O 1
ATOM 1063 N N . THR A 1 134 ? -8.878 5.634 19.192 1.00 72.31 134 THR A N 1
ATOM 1064 C CA . THR A 1 134 ? -8.539 4.669 20.227 1.00 72.31 134 THR A CA 1
ATOM 1065 C C . THR A 1 134 ? -8.063 3.361 19.585 1.00 72.31 134 THR A C 1
ATOM 1067 O O . THR A 1 134 ? -8.498 3.004 18.486 1.00 72.31 134 THR A O 1
ATOM 1070 N N . PRO A 1 135 ? -7.218 2.565 20.267 1.00 69.44 135 PRO A N 1
ATOM 1071 C CA . PRO A 1 135 ? -6.848 1.236 19.782 1.00 69.44 135 PRO A CA 1
ATOM 1072 C C . PRO A 1 135 ? -8.052 0.323 19.500 1.00 69.44 135 PRO A C 1
ATOM 1074 O O . PRO A 1 135 ? -7.939 -0.589 18.688 1.00 69.44 135 PRO A O 1
ATOM 1077 N N . SER A 1 136 ? -9.197 0.545 20.160 1.00 73.00 136 SER A N 1
ATOM 1078 C CA . SER A 1 136 ? -10.457 -0.153 19.869 1.00 73.00 136 SER A CA 1
ATOM 1079 C C . SER A 1 136 ? -11.047 0.213 18.512 1.00 73.00 136 SER A C 1
ATOM 1081 O O . SER A 1 136 ? -11.508 -0.691 17.819 1.00 73.00 136 SER A O 1
ATOM 1083 N N . ASP A 1 137 ? -10.983 1.482 18.108 1.00 74.06 137 ASP A N 1
ATOM 1084 C CA . ASP A 1 137 ? -11.528 1.949 16.824 1.00 74.06 137 ASP A CA 1
ATOM 1085 C C . ASP A 1 137 ? -10.789 1.294 15.650 1.00 74.06 137 ASP A C 1
ATOM 1087 O O . ASP A 1 137 ? -11.380 0.891 14.649 1.00 74.06 137 ASP A O 1
ATOM 1091 N N . LEU A 1 138 ? -9.483 1.085 15.823 1.00 79.25 138 LEU A N 1
ATOM 1092 C CA . LEU A 1 138 ? -8.597 0.530 14.803 1.00 79.25 138 LEU A CA 1
ATOM 1093 C C . LEU A 1 138 ? -8.553 -1.005 14.790 1.00 79.25 138 LEU A C 1
ATOM 1095 O O . LEU A 1 138 ? -7.954 -1.589 13.887 1.00 79.25 138 LEU A O 1
ATOM 1099 N N . ARG A 1 139 ? -9.251 -1.691 15.713 1.00 74.38 139 ARG A N 1
ATOM 1100 C CA . ARG A 1 139 ? -9.425 -3.160 15.648 1.00 74.38 139 ARG A CA 1
ATOM 1101 C C . ARG A 1 139 ? -10.169 -3.606 14.397 1.00 74.38 139 ARG A C 1
ATOM 1103 O O . ARG A 1 139 ? -9.974 -4.730 13.940 1.00 74.38 139 ARG A O 1
ATOM 1110 N N . HIS A 1 140 ? -11.027 -2.738 13.873 1.00 84.00 140 HIS A N 1
ATOM 1111 C CA . HIS A 1 140 ? -11.836 -3.011 12.694 1.00 84.00 140 HIS A CA 1
ATOM 1112 C C . HIS A 1 140 ? -11.261 -2.388 11.418 1.00 84.00 140 HIS A C 1
ATOM 1114 O O . HIS A 1 140 ? -11.898 -2.494 10.378 1.00 84.00 140 HIS A O 1
ATOM 1120 N N . LEU A 1 141 ? -10.066 -1.782 11.476 1.00 91.25 141 LEU A N 1
ATOM 1121 C CA . LEU A 1 141 ? -9.389 -1.220 10.307 1.00 91.25 141 LEU A CA 1
ATOM 1122 C C . LEU A 1 141 ? -9.288 -2.256 9.183 1.00 91.25 141 LEU A C 1
ATOM 1124 O O . LEU A 1 141 ? -8.817 -3.380 9.397 1.00 91.25 141 LEU A O 1
ATOM 1128 N N . VAL A 1 142 ? -9.682 -1.838 7.982 1.00 94.31 142 VAL A N 1
ATOM 1129 C CA . VAL A 1 142 ? -9.567 -2.636 6.762 1.00 94.31 142 VAL A CA 1
ATOM 1130 C C . VAL A 1 142 ? -8.433 -2.096 5.901 1.00 94.31 142 VAL A C 1
ATOM 1132 O O . VAL A 1 142 ? -8.443 -0.953 5.456 1.00 94.31 142 VAL A O 1
ATOM 1135 N N . LEU A 1 143 ? -7.451 -2.945 5.643 1.00 95.25 143 LEU A N 1
ATOM 1136 C CA . LEU A 1 143 ? -6.324 -2.678 4.766 1.00 95.25 143 LEU A CA 1
ATOM 1137 C C . LEU A 1 143 ? -6.622 -3.279 3.395 1.00 95.25 143 LEU A C 1
ATOM 1139 O O . LEU A 1 143 ? -6.584 -4.501 3.238 1.00 95.25 143 LEU A O 1
ATOM 1143 N N . TYR A 1 144 ? -6.905 -2.445 2.405 1.00 96.75 144 TYR A N 1
ATOM 1144 C CA . TYR A 1 144 ? -7.033 -2.888 1.025 1.00 96.75 144 TYR A CA 1
ATOM 1145 C C . TYR A 1 144 ? -5.669 -2.926 0.356 1.00 96.75 144 TYR A C 1
ATOM 1147 O O . TYR A 1 144 ? -4.976 -1.919 0.274 1.00 96.75 144 TYR A O 1
ATOM 1155 N N . VAL A 1 145 ? -5.294 -4.098 -0.137 1.00 96.56 145 VAL A N 1
ATOM 1156 C CA . VAL A 1 145 ? -4.013 -4.343 -0.791 1.00 96.56 145 VAL A CA 1
ATOM 1157 C C . VAL A 1 145 ? -4.259 -4.568 -2.267 1.00 96.56 145 VAL A C 1
ATOM 1159 O O . VAL A 1 145 ? -4.941 -5.526 -2.639 1.00 96.56 145 VAL A O 1
ATOM 1162 N N . VAL A 1 146 ? -3.711 -3.682 -3.090 1.00 96.81 146 VAL A N 1
ATOM 1163 C CA . VAL A 1 146 ? -3.812 -3.738 -4.547 1.00 96.81 146 VAL A CA 1
ATOM 1164 C C . VAL A 1 146 ? -2.594 -4.468 -5.091 1.00 96.81 146 VAL A C 1
ATOM 1166 O O . VAL A 1 146 ? -1.494 -3.945 -5.036 1.00 96.81 146 VAL A O 1
ATOM 1169 N N . THR A 1 147 ? -2.774 -5.663 -5.635 1.00 95.12 147 THR A N 1
ATOM 1170 C CA . THR A 1 147 ? -1.699 -6.453 -6.241 1.00 95.12 147 THR A CA 1
ATOM 1171 C C . THR A 1 147 ? -1.882 -6.500 -7.747 1.00 95.12 147 THR A C 1
ATOM 1173 O O . THR A 1 147 ? -2.952 -6.868 -8.233 1.00 95.12 147 THR A O 1
ATOM 1176 N N . VAL A 1 148 ? -0.818 -6.192 -8.484 1.00 93.38 148 VAL A N 1
ATOM 1177 C CA . VAL A 1 148 ? -0.760 -6.362 -9.936 1.00 93.38 148 VAL A CA 1
ATOM 1178 C C . VAL A 1 148 ? 0.297 -7.408 -10.263 1.00 93.38 148 VAL A C 1
ATOM 1180 O O . VAL A 1 148 ? 1.460 -7.251 -9.897 1.00 93.38 148 VAL A O 1
ATOM 1183 N N . ALA A 1 149 ? -0.104 -8.478 -10.941 1.00 91.31 149 ALA A N 1
ATOM 1184 C CA . ALA A 1 149 ? 0.787 -9.568 -11.317 1.00 91.31 149 ALA A CA 1
ATOM 1185 C C . ALA A 1 149 ? 0.633 -9.898 -12.800 1.00 91.31 149 ALA A C 1
ATOM 1187 O O . ALA A 1 149 ? -0.481 -10.115 -13.277 1.00 91.31 149 ALA A O 1
ATOM 1188 N N . ALA A 1 150 ? 1.759 -9.954 -13.504 1.00 89.38 150 ALA A N 1
ATOM 1189 C CA . ALA A 1 150 ? 1.837 -10.504 -14.846 1.00 89.38 150 ALA A CA 1
ATOM 1190 C C . ALA A 1 150 ? 2.014 -12.027 -14.777 1.00 89.38 150 ALA A C 1
ATOM 1192 O O . ALA A 1 150 ? 2.808 -12.533 -13.983 1.00 89.38 150 ALA A O 1
ATOM 1193 N N . ASP A 1 151 ? 1.268 -12.742 -15.608 1.00 85.31 151 ASP A N 1
ATOM 1194 C CA . ASP A 1 151 ? 1.473 -14.147 -15.922 1.00 85.31 151 ASP A CA 1
ATOM 1195 C C . ASP A 1 151 ? 1.957 -14.232 -17.372 1.00 85.31 151 ASP A C 1
ATOM 1197 O O . ASP A 1 151 ? 1.163 -14.235 -18.315 1.00 85.31 151 ASP A O 1
ATOM 1201 N N . ASP A 1 152 ? 3.280 -14.277 -17.536 1.00 76.56 152 ASP A N 1
ATOM 1202 C CA . ASP A 1 152 ? 3.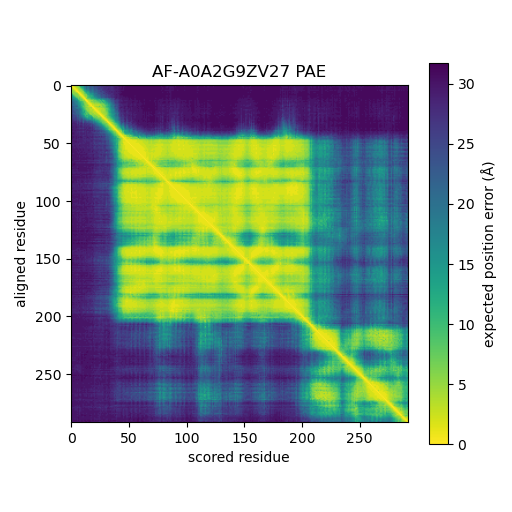926 -14.327 -18.849 1.00 76.56 152 ASP A CA 1
ATOM 1203 C C . ASP A 1 152 ? 3.573 -15.603 -19.630 1.00 76.56 152 ASP A C 1
ATOM 1205 O O . ASP A 1 152 ? 3.647 -15.613 -20.856 1.00 76.56 152 ASP A O 1
ATOM 1209 N N . VAL A 1 153 ? 3.196 -16.689 -18.941 1.00 78.12 153 VAL A N 1
ATOM 1210 C CA . VAL A 1 153 ? 2.849 -17.969 -19.581 1.00 78.12 153 VAL A CA 1
ATOM 1211 C C . VAL A 1 153 ? 1.448 -17.909 -20.168 1.00 78.12 153 VAL A C 1
ATOM 1213 O O . VAL A 1 153 ? 1.205 -18.440 -21.250 1.00 78.12 153 VAL A O 1
ATOM 1216 N N . MET A 1 154 ? 0.526 -17.284 -19.440 1.00 80.88 154 MET A N 1
ATOM 1217 C CA . MET A 1 154 ? -0.864 -17.156 -19.864 1.00 80.88 154 MET A CA 1
ATOM 1218 C C . MET A 1 154 ? -1.126 -15.887 -20.680 1.00 80.88 154 MET A C 1
ATOM 1220 O O . MET A 1 154 ? -2.243 -15.740 -21.155 1.00 80.88 154 MET A O 1
ATOM 1224 N N . GLU A 1 155 ? -0.120 -15.021 -20.853 1.00 83.62 155 GLU A N 1
ATOM 1225 C CA . GLU A 1 155 ? -0.219 -13.705 -21.503 1.00 83.62 155 GLU A CA 1
ATOM 1226 C C . GLU A 1 155 ? -1.310 -12.823 -20.886 1.00 83.62 155 GLU A C 1
ATOM 1228 O O . GLU A 1 155 ? -2.059 -12.118 -21.569 1.00 83.62 155 GLU A O 1
ATOM 1233 N N . ASP A 1 156 ? -1.370 -12.821 -19.556 1.00 89.94 156 ASP A N 1
ATOM 1234 C CA . ASP A 1 156 ? -2.402 -12.107 -18.823 1.00 89.94 156 ASP A CA 1
ATOM 1235 C C . ASP A 1 156 ? -1.858 -11.312 -17.646 1.00 89.94 156 ASP A C 1
ATOM 1237 O O . ASP A 1 156 ? -0.892 -11.681 -16.986 1.00 89.94 156 ASP A O 1
ATOM 1241 N N . LEU A 1 157 ? -2.536 -10.210 -17.353 1.00 91.00 157 LEU A N 1
ATOM 1242 C CA . LEU A 1 157 ? -2.272 -9.366 -16.206 1.00 91.00 157 LEU A CA 1
ATOM 1243 C C . LEU A 1 157 ? -3.456 -9.397 -15.255 1.00 91.00 157 LEU A C 1
ATOM 1245 O O . LEU A 1 157 ? -4.578 -9.031 -15.598 1.00 91.00 157 LEU A O 1
ATOM 1249 N N . ASN A 1 158 ? -3.188 -9.809 -14.026 1.00 94.00 158 ASN A N 1
ATOM 1250 C CA . ASN A 1 158 ? -4.183 -9.927 -12.980 1.00 94.00 158 ASN A CA 1
ATOM 1251 C C . ASN A 1 158 ? -4.046 -8.754 -12.014 1.00 94.00 158 ASN A C 1
ATOM 1253 O O . ASN A 1 158 ? -2.992 -8.548 -11.410 1.00 94.00 158 ASN A O 1
ATOM 1257 N N . ILE A 1 159 ? -5.136 -8.015 -11.838 1.00 95.94 159 ILE A N 1
ATOM 1258 C CA . ILE A 1 159 ? -5.273 -7.002 -10.793 1.00 95.94 159 ILE A CA 1
ATOM 1259 C C . ILE A 1 159 ? -6.151 -7.611 -9.713 1.00 95.94 159 ILE A C 1
ATOM 1261 O O . ILE A 1 159 ? -7.281 -8.002 -9.989 1.00 95.94 159 ILE A O 1
ATOM 1265 N N . THR A 1 160 ? -5.644 -7.707 -8.491 1.00 96.25 160 THR A N 1
ATOM 1266 C CA . THR A 1 160 ? -6.380 -8.247 -7.345 1.00 96.25 160 THR A CA 1
ATOM 1267 C C . THR A 1 160 ? -6.379 -7.236 -6.214 1.00 96.25 160 THR A C 1
ATOM 1269 O O . THR A 1 160 ? -5.330 -6.740 -5.827 1.00 96.25 160 THR A O 1
ATOM 1272 N N . ILE A 1 161 ? -7.546 -6.972 -5.641 1.00 97.50 161 ILE A N 1
ATOM 1273 C CA . ILE A 1 161 ? -7.714 -6.181 -4.426 1.00 97.50 161 ILE A CA 1
ATOM 1274 C C . ILE A 1 161 ? -8.108 -7.145 -3.320 1.00 97.50 161 ILE A C 1
ATOM 1276 O O . ILE A 1 161 ? -9.138 -7.813 -3.414 1.00 97.50 161 ILE A O 1
ATOM 1280 N N . SER A 1 162 ? -7.282 -7.244 -2.288 1.00 96.12 162 SER A N 1
ATOM 1281 C CA . SER A 1 162 ? -7.517 -8.120 -1.138 1.00 96.12 162 SER A CA 1
ATOM 1282 C C . SER A 1 162 ? -7.560 -7.311 0.143 1.00 96.12 162 SER A C 1
ATOM 1284 O O . SER A 1 162 ? -6.715 -6.446 0.350 1.00 96.12 162 SER A O 1
ATOM 1286 N N . ALA A 1 163 ? -8.512 -7.605 1.020 1.00 95.62 163 ALA A N 1
ATOM 1287 C CA . ALA A 1 163 ? -8.611 -6.940 2.308 1.00 95.62 163 ALA A CA 1
ATOM 1288 C C . ALA A 1 163 ? -7.927 -7.729 3.430 1.00 95.62 163 ALA A C 1
ATOM 1290 O O . ALA A 1 163 ? -8.010 -8.960 3.498 1.00 95.62 163 ALA A O 1
ATOM 1291 N N . TYR A 1 164 ? -7.297 -6.998 4.344 1.00 94.50 164 TYR A N 1
ATOM 1292 C CA . TYR A 1 164 ? -6.660 -7.512 5.552 1.00 94.50 164 TYR A CA 1
ATOM 1293 C C . TYR A 1 164 ? -7.093 -6.686 6.762 1.00 94.50 164 TYR A C 1
ATOM 1295 O O . TYR A 1 164 ? -7.461 -5.525 6.625 1.00 94.50 164 TYR A O 1
ATOM 1303 N N . ASN A 1 165 ? -7.046 -7.270 7.953 1.00 92.31 165 ASN A N 1
ATOM 1304 C CA . ASN A 1 165 ? -7.228 -6.522 9.195 1.00 92.31 165 ASN A CA 1
ATOM 1305 C C . ASN A 1 165 ? -5.890 -5.943 9.700 1.00 92.31 165 ASN A C 1
ATOM 1307 O O . ASN A 1 165 ? -4.823 -6.239 9.159 1.00 92.31 165 ASN A O 1
ATOM 1311 N N . ALA A 1 166 ? -5.934 -5.174 10.790 1.00 90.12 166 ALA A N 1
ATOM 1312 C CA . ALA A 1 166 ? -4.750 -4.644 11.479 1.00 90.12 166 ALA A CA 1
ATOM 1313 C C . ALA A 1 166 ? -3.734 -5.716 11.938 1.00 90.12 166 ALA A C 1
ATOM 1315 O O . ALA A 1 166 ? -2.551 -5.427 12.094 1.00 90.12 166 ALA A O 1
ATOM 1316 N N . GLU A 1 167 ? -4.165 -6.967 12.130 1.00 90.25 167 GLU A N 1
ATOM 1317 C CA . GLU A 1 167 ? -3.286 -8.106 12.445 1.00 90.25 167 GLU A CA 1
ATOM 1318 C C . GLU A 1 167 ? -2.635 -8.717 11.193 1.00 90.25 167 GLU A C 1
ATOM 1320 O O . GLU A 1 167 ? -1.996 -9.767 11.275 1.00 90.25 167 GLU A O 1
ATOM 1325 N N . ASN A 1 168 ? -2.824 -8.086 10.030 1.00 89.19 168 ASN A N 1
ATOM 1326 C CA . ASN A 1 168 ? -2.373 -8.545 8.724 1.00 89.19 168 ASN A CA 1
ATOM 1327 C C . ASN A 1 168 ? -2.960 -9.913 8.308 1.00 89.19 168 ASN A C 1
ATOM 1329 O O . ASN A 1 168 ? -2.379 -10.663 7.520 1.00 89.19 168 ASN A O 1
ATOM 1333 N N . ARG A 1 169 ? -4.151 -10.247 8.810 1.00 90.75 169 ARG A N 1
ATOM 1334 C CA . ARG A 1 169 ? -4.908 -11.442 8.415 1.00 90.75 169 ARG A CA 1
ATOM 1335 C C . ARG A 1 169 ? -5.906 -11.082 7.329 1.00 90.75 169 ARG A C 1
ATOM 1337 O O . ARG A 1 169 ? -6.583 -10.065 7.434 1.00 90.75 169 ARG A O 1
ATOM 1344 N N . SER A 1 170 ? -6.005 -11.920 6.299 1.00 92.31 170 SER A N 1
ATOM 1345 C CA . SER A 1 170 ? -6.968 -11.707 5.217 1.00 92.31 170 SER A CA 1
ATOM 1346 C C . SER A 1 170 ? -8.404 -11.759 5.746 1.00 92.31 170 SER A C 1
ATOM 1348 O O . SER A 1 170 ? -8.754 -12.638 6.537 1.00 92.31 170 SER A O 1
ATOM 1350 N N . ILE A 1 171 ? -9.233 -10.816 5.302 1.00 92.50 171 ILE A N 1
ATOM 1351 C CA . ILE A 1 171 ? -10.661 -10.768 5.604 1.00 92.50 171 ILE A CA 1
ATOM 1352 C C . ILE A 1 171 ? -11.388 -11.594 4.542 1.00 92.50 171 ILE A C 1
ATOM 1354 O O . ILE A 1 171 ? -11.450 -11.225 3.368 1.00 92.50 171 ILE A O 1
ATOM 1358 N N . ALA A 1 172 ? -11.929 -12.740 4.958 1.00 88.31 172 ALA A N 1
ATOM 1359 C CA . ALA A 1 172 ? -12.603 -13.667 4.058 1.00 88.31 172 ALA A CA 1
ATOM 1360 C C . ALA A 1 172 ? -13.784 -13.003 3.330 1.00 88.31 172 ALA A C 1
ATOM 1362 O O . ALA A 1 172 ? -14.558 -12.250 3.917 1.00 88.31 172 ALA A O 1
ATOM 1363 N N . GLY A 1 173 ? -13.923 -13.305 2.038 1.00 85.38 173 GLY A N 1
ATOM 1364 C CA . GLY A 1 173 ? -14.997 -12.773 1.194 1.00 85.38 173 GLY A CA 1
ATOM 1365 C C . GLY A 1 173 ? -14.788 -11.333 0.717 1.00 85.38 173 GLY A C 1
ATOM 1366 O O . GLY A 1 173 ? -15.514 -10.896 -0.174 1.00 85.38 173 GLY A O 1
ATOM 1367 N N . LEU A 1 174 ? -13.776 -10.625 1.227 1.00 91.62 174 LEU A N 1
ATOM 1368 C CA . LEU A 1 174 ? -13.468 -9.245 0.860 1.00 91.62 174 LEU A CA 1
ATOM 1369 C C . LEU A 1 174 ? -12.230 -9.184 -0.047 1.00 91.62 174 LEU A C 1
ATOM 1371 O O . LEU A 1 174 ? -11.184 -8.628 0.283 1.00 91.62 174 LEU A O 1
ATOM 1375 N N . SER A 1 175 ? -12.359 -9.811 -1.213 1.00 93.19 175 SER A N 1
ATOM 1376 C CA . SER A 1 175 ? -11.388 -9.729 -2.299 1.00 93.19 175 SER A CA 1
ATOM 1377 C C . SER A 1 175 ? -12.092 -9.678 -3.648 1.00 93.19 175 SER A C 1
ATOM 1379 O O . SER A 1 175 ? -13.176 -10.240 -3.822 1.00 93.19 175 SER A O 1
ATOM 1381 N N . ALA A 1 176 ? -11.501 -9.005 -4.621 1.00 95.25 176 ALA A N 1
ATOM 1382 C CA . ALA A 1 176 ? -11.974 -8.984 -5.999 1.00 95.25 176 ALA A CA 1
ATOM 1383 C C . ALA A 1 176 ? -10.776 -8.916 -6.939 1.00 95.25 176 ALA A C 1
ATOM 1385 O O . ALA A 1 176 ? -9.703 -8.466 -6.546 1.00 95.25 176 ALA A O 1
ATOM 1386 N N . GLY A 1 177 ? -10.951 -9.361 -8.175 1.00 94.69 177 GLY A N 1
ATOM 1387 C CA . GLY A 1 177 ? -9.900 -9.250 -9.167 1.00 94.69 177 GLY A CA 1
ATOM 1388 C C . GLY A 1 177 ? -10.455 -9.222 -10.575 1.00 94.69 177 GLY A C 1
ATOM 1389 O O . GLY A 1 177 ? -11.553 -9.713 -10.831 1.00 94.69 177 GLY A O 1
ATOM 1390 N N . GLU A 1 178 ? -9.676 -8.635 -11.468 1.00 94.56 178 GLU A N 1
ATOM 1391 C CA . GLU A 1 178 ? -9.946 -8.548 -12.895 1.00 94.56 178 GLU A CA 1
ATOM 1392 C C . GLU A 1 178 ? -8.701 -8.987 -13.665 1.00 94.56 178 GLU A C 1
ATOM 1394 O O . GLU A 1 178 ? -7.566 -8.718 -13.261 1.00 94.56 178 GLU A O 1
ATOM 1399 N N . ARG A 1 179 ? -8.932 -9.665 -14.789 1.00 93.12 179 ARG A N 1
ATOM 1400 C CA . ARG A 1 179 ? -7.888 -10.220 -15.655 1.00 93.12 179 ARG A CA 1
ATOM 1401 C C . ARG A 1 179 ? -7.850 -9.480 -16.989 1.00 93.12 179 ARG A C 1
ATOM 1403 O O . ARG A 1 179 ? -8.863 -9.393 -17.682 1.00 93.12 179 ARG A O 1
ATOM 1410 N N . PHE A 1 180 ? -6.711 -8.917 -17.346 1.00 90.06 180 PHE A N 1
ATOM 1411 C CA . PHE A 1 180 ? -6.507 -8.127 -18.554 1.00 90.06 180 PHE A CA 1
ATOM 1412 C C . PHE A 1 180 ? -5.558 -8.850 -19.502 1.00 90.06 180 PHE A C 1
ATOM 1414 O O . PHE A 1 180 ? -4.611 -9.486 -19.064 1.00 90.06 180 PHE A O 1
ATOM 1421 N N . ASP A 1 181 ? -5.800 -8.692 -20.799 1.00 83.88 181 ASP A N 1
ATOM 1422 C CA . ASP A 1 181 ? -4.880 -9.132 -21.847 1.00 83.88 181 ASP A CA 1
ATOM 1423 C C . ASP A 1 181 ? -3.530 -8.406 -21.692 1.00 83.88 181 ASP A C 1
ATOM 1425 O O . ASP A 1 181 ? -3.489 -7.189 -21.461 1.00 83.88 181 ASP A O 1
ATOM 1429 N N . PHE A 1 182 ? -2.437 -9.159 -21.796 1.00 79.81 182 PHE A N 1
ATOM 1430 C CA . PHE A 1 182 ? -1.068 -8.668 -21.649 1.00 79.81 182 PHE A CA 1
ATOM 1431 C C . PHE A 1 182 ? -0.404 -8.271 -22.974 1.00 79.81 182 PHE A C 1
ATOM 1433 O O . PHE A 1 182 ? 0.796 -7.988 -23.020 1.00 79.81 182 PHE A O 1
ATOM 1440 N N . SER A 1 183 ? -1.175 -8.202 -24.059 1.00 82.12 183 SER A N 1
ATOM 1441 C CA . SER A 1 183 ? -0.695 -7.759 -25.365 1.00 82.12 183 SER A CA 1
ATOM 1442 C C . SER A 1 183 ? -0.073 -6.345 -25.311 1.00 82.12 183 SER A C 1
ATOM 1444 O O . SER A 1 183 ? -0.581 -5.471 -24.602 1.00 82.12 183 SER A O 1
ATOM 1446 N N . PRO A 1 184 ? 0.984 -6.051 -26.101 1.00 76.19 184 PRO A N 1
ATOM 1447 C CA . PRO A 1 184 ? 1.766 -4.809 -25.982 1.00 76.19 184 PRO A CA 1
ATOM 1448 C C . PRO A 1 184 ? 0.982 -3.502 -26.159 1.00 76.19 184 PRO A C 1
ATOM 1450 O O . PRO A 1 184 ? 1.376 -2.467 -25.629 1.00 76.19 184 PRO A O 1
ATOM 1453 N N . ASP A 1 185 ? -0.114 -3.541 -26.917 1.00 82.31 185 ASP A N 1
ATOM 1454 C CA . ASP A 1 185 ? -0.923 -2.360 -27.233 1.00 82.31 185 ASP A CA 1
ATOM 1455 C C . ASP A 1 185 ? -2.064 -2.136 -26.216 1.00 82.31 185 ASP A C 1
ATOM 1457 O O . ASP A 1 185 ? -2.838 -1.186 -26.350 1.00 82.31 185 ASP A O 1
ATOM 1461 N N . GLN A 1 186 ? -2.192 -3.006 -25.205 1.00 87.19 186 GLN A N 1
ATOM 1462 C CA . GLN A 1 186 ? -3.256 -2.922 -24.208 1.00 87.19 186 GLN A CA 1
ATOM 1463 C C . GLN A 1 186 ? -2.950 -1.845 -23.158 1.00 87.19 186 GLN A C 1
ATOM 1465 O O . GLN A 1 186 ? -1.837 -1.811 -22.621 1.00 87.19 186 GLN A O 1
ATOM 1470 N N . PRO A 1 187 ? -3.939 -1.015 -22.765 1.00 89.31 187 PRO A N 1
ATOM 1471 C CA . PRO A 1 187 ? -3.751 0.007 -21.734 1.00 89.31 187 PRO A CA 1
ATOM 1472 C C . PRO A 1 187 ? -3.176 -0.545 -20.423 1.00 89.31 187 PRO A C 1
ATOM 1474 O O . PRO A 1 187 ? -2.325 0.093 -19.808 1.00 89.31 187 PRO A O 1
ATOM 1477 N N . ALA A 1 188 ? -3.608 -1.744 -20.018 1.00 89.56 188 ALA A N 1
ATOM 1478 C CA . ALA A 1 188 ? -3.135 -2.403 -18.806 1.00 89.56 188 ALA A CA 1
ATOM 1479 C C . ALA A 1 188 ? -1.631 -2.718 -18.878 1.00 89.56 188 ALA A C 1
ATOM 1481 O O . ALA A 1 188 ? -0.883 -2.336 -17.981 1.00 89.56 188 ALA A O 1
ATOM 1482 N N . ARG A 1 189 ? -1.163 -3.328 -19.977 1.00 89.00 189 ARG A N 1
ATOM 1483 C CA . ARG A 1 189 ? 0.262 -3.617 -20.200 1.00 89.00 189 ARG A CA 1
ATOM 1484 C C . ARG A 1 189 ? 1.095 -2.339 -20.239 1.00 89.00 189 ARG A C 1
ATOM 1486 O O . ARG A 1 189 ? 2.095 -2.243 -19.537 1.00 89.00 189 ARG A O 1
ATOM 1493 N N . MET A 1 190 ? 0.638 -1.334 -20.987 1.00 89.62 190 MET A N 1
ATOM 1494 C CA . MET A 1 190 ? 1.324 -0.043 -21.077 1.00 89.62 190 MET A CA 1
ATOM 1495 C C . MET A 1 190 ? 1.508 0.606 -19.698 1.00 89.62 190 MET A C 1
ATOM 1497 O O . MET A 1 190 ? 2.586 1.113 -19.399 1.00 89.62 190 MET A O 1
ATOM 1501 N N . LEU A 1 191 ? 0.475 0.591 -18.848 1.00 91.00 191 LEU A N 1
ATOM 1502 C CA . LEU A 1 191 ? 0.556 1.133 -17.488 1.00 91.00 191 LEU A CA 1
ATOM 1503 C C . LEU A 1 191 ? 1.413 0.264 -16.562 1.00 91.00 191 LEU A C 1
ATOM 1505 O O . LEU A 1 191 ? 2.072 0.801 -15.678 1.00 91.00 191 LEU A O 1
ATOM 1509 N N . TYR A 1 192 ? 1.419 -1.052 -16.749 1.00 90.50 192 TYR A N 1
ATOM 1510 C CA . TYR A 1 192 ? 2.261 -1.958 -15.973 1.00 90.50 192 TYR A CA 1
ATOM 1511 C C . TYR A 1 192 ? 3.753 -1.730 -16.247 1.00 90.50 192 TYR A C 1
ATOM 1513 O O . TYR A 1 192 ? 4.543 -1.658 -15.312 1.00 90.50 192 TYR A O 1
ATOM 1521 N N . ASP A 1 193 ? 4.127 -1.516 -17.509 1.00 88.00 193 ASP A N 1
ATOM 1522 C CA . ASP A 1 193 ? 5.517 -1.254 -17.912 1.00 88.00 193 ASP A CA 1
ATOM 1523 C C . ASP A 1 193 ? 5.966 0.197 -17.663 1.00 88.00 193 ASP A C 1
ATOM 1525 O O . ASP A 1 193 ? 7.135 0.541 -17.850 1.00 88.00 193 ASP A O 1
ATOM 1529 N N . THR A 1 194 ? 5.046 1.075 -17.254 1.00 86.38 194 THR A N 1
ATOM 1530 C CA . THR A 1 194 ? 5.334 2.489 -16.997 1.00 86.38 194 THR A CA 1
ATOM 1531 C C . THR A 1 194 ? 5.647 2.725 -15.520 1.00 86.38 194 THR A C 1
ATOM 1533 O O . THR A 1 194 ? 4.950 2.238 -14.629 1.00 86.38 194 THR A O 1
ATO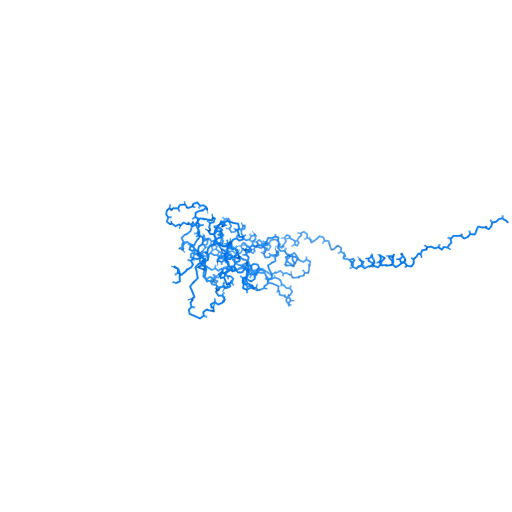M 1536 N N . ALA A 1 195 ? 6.668 3.545 -15.257 1.00 82.69 195 ALA A N 1
ATOM 1537 C CA . ALA A 1 195 ? 7.002 3.982 -13.905 1.00 82.69 195 ALA A CA 1
ATOM 1538 C C . ALA A 1 195 ? 5.867 4.826 -13.281 1.00 82.69 195 ALA A C 1
ATOM 1540 O O . ALA A 1 195 ? 5.241 5.634 -13.980 1.00 82.69 195 ALA A O 1
ATOM 1541 N N . PRO A 1 196 ? 5.598 4.671 -11.974 1.00 86.00 196 PRO A N 1
ATOM 1542 C CA . PRO A 1 196 ? 4.576 5.439 -11.273 1.00 86.00 196 PRO A CA 1
ATOM 1543 C C . PRO A 1 196 ? 4.902 6.942 -11.279 1.00 86.00 196 PRO A C 1
ATOM 1545 O O . PRO A 1 196 ? 6.061 7.350 -11.358 1.00 86.00 196 PRO A O 1
ATOM 1548 N N . LYS A 1 197 ? 3.871 7.789 -11.199 1.00 82.12 197 LYS A N 1
ATOM 1549 C CA . LYS A 1 197 ? 4.022 9.251 -11.086 1.00 82.12 197 LYS A CA 1
ATOM 1550 C C . LYS A 1 197 ? 4.320 9.681 -9.655 1.00 82.12 197 LYS A C 1
ATOM 1552 O O . LYS A 1 197 ? 4.951 10.717 -9.460 1.00 82.12 197 LYS A O 1
ATOM 1557 N N . ARG A 1 198 ? 3.817 8.934 -8.675 1.00 78.56 198 ARG A N 1
ATOM 1558 C CA . ARG A 1 198 ? 4.011 9.157 -7.243 1.00 78.56 198 ARG A CA 1
ATOM 1559 C C . ARG A 1 198 ? 4.387 7.842 -6.585 1.00 78.56 198 ARG A C 1
ATOM 1561 O O . ARG A 1 198 ? 3.822 6.805 -6.914 1.00 78.56 198 ARG A O 1
ATOM 1568 N N . LEU A 1 199 ? 5.318 7.903 -5.642 1.00 76.19 199 LEU A N 1
ATOM 1569 C CA . LEU A 1 199 ? 5.646 6.777 -4.780 1.00 76.19 199 LEU A CA 1
ATOM 1570 C C . LEU A 1 199 ? 4.865 6.956 -3.471 1.00 76.19 199 LEU A C 1
ATOM 1572 O O . LEU A 1 199 ? 5.042 7.976 -2.807 1.00 76.19 199 LEU A O 1
ATOM 1576 N N . PRO A 1 200 ? 3.963 6.022 -3.114 1.00 73.31 200 PRO A N 1
ATOM 1577 C CA . PRO A 1 200 ? 3.196 6.104 -1.873 1.00 73.31 200 PRO A CA 1
ATOM 1578 C C . PRO A 1 200 ? 4.021 5.660 -0.656 1.00 73.31 200 PRO A C 1
ATOM 1580 O O . PRO A 1 200 ? 3.543 5.723 0.473 1.00 73.31 200 PRO A O 1
ATOM 1583 N N . PHE A 1 201 ? 5.242 5.165 -0.878 1.00 74.81 201 PHE A N 1
ATOM 1584 C CA . PHE A 1 201 ? 6.109 4.653 0.168 1.00 74.81 201 PHE A CA 1
ATOM 1585 C C . PHE A 1 201 ? 6.676 5.802 1.012 1.00 74.81 201 PHE A C 1
ATOM 1587 O O . PHE A 1 201 ? 7.273 6.725 0.461 1.00 74.81 201 PHE A O 1
ATOM 1594 N N . PRO A 1 202 ? 6.561 5.739 2.349 1.00 67.94 202 PRO A N 1
ATOM 1595 C CA . PRO A 1 202 ? 7.357 6.593 3.219 1.00 67.94 202 PRO A CA 1
ATOM 1596 C C . PRO A 1 202 ? 8.858 6.409 2.947 1.00 67.94 202 PRO A C 1
ATOM 1598 O O . PRO A 1 202 ? 9.303 5.308 2.602 1.00 67.94 202 PRO A O 1
ATOM 1601 N N . GLU A 1 203 ? 9.649 7.465 3.152 1.00 56.56 203 GLU A N 1
ATOM 1602 C CA . GLU A 1 203 ? 11.106 7.424 2.967 1.00 56.56 203 GLU A CA 1
ATOM 1603 C C . GLU A 1 203 ? 11.729 6.204 3.669 1.00 56.56 203 GLU A C 1
ATOM 1605 O O . GLU A 1 203 ? 11.369 5.868 4.796 1.00 56.56 203 GLU A O 1
ATOM 1610 N N . GLY A 1 204 ? 12.650 5.497 3.005 1.00 53.81 204 GLY A N 1
ATOM 1611 C CA . GLY A 1 204 ? 13.310 4.299 3.547 1.00 53.81 204 GLY A CA 1
ATOM 1612 C C . GLY A 1 204 ? 12.483 3.002 3.521 1.00 53.81 204 GLY A C 1
ATOM 1613 O O . GLY A 1 204 ? 12.923 2.001 4.088 1.00 53.81 204 GLY A O 1
ATOM 1614 N N . LEU A 1 205 ? 11.299 2.993 2.895 1.00 60.34 205 LEU A N 1
ATOM 1615 C CA . LEU A 1 205 ? 10.595 1.764 2.478 1.00 60.34 205 LEU A CA 1
ATOM 1616 C C . LEU A 1 205 ? 10.830 1.409 1.007 1.00 60.34 205 LEU A C 1
ATOM 1618 O O . LEU A 1 205 ? 10.763 0.228 0.669 1.00 60.34 205 LEU A O 1
ATOM 1622 N N . GLU A 1 206 ? 11.135 2.409 0.173 1.00 53.75 206 GLU A N 1
ATOM 1623 C CA . GLU A 1 206 ? 11.535 2.254 -1.239 1.00 53.75 206 GLU A CA 1
ATOM 1624 C C . GLU A 1 206 ? 12.813 1.419 -1.391 1.00 53.75 206 GLU A C 1
ATOM 1626 O O . GLU A 1 206 ? 13.037 0.746 -2.394 1.00 53.75 206 GLU A O 1
ATOM 1631 N N . GLU A 1 207 ? 13.641 1.434 -0.353 1.00 49.22 207 GLU A N 1
ATOM 1632 C CA . GLU A 1 207 ? 14.885 0.699 -0.260 1.00 49.22 207 GLU A CA 1
ATOM 1633 C C . GLU A 1 207 ? 14.760 -0.239 0.937 1.00 49.22 207 GLU A C 1
ATOM 1635 O O . GLU A 1 207 ? 14.239 0.143 1.984 1.00 49.22 207 GLU A O 1
ATOM 1640 N N . ASN A 1 208 ? 15.203 -1.490 0.816 1.00 49.06 208 ASN A N 1
ATOM 1641 C CA . ASN A 1 208 ? 15.250 -2.375 1.974 1.00 49.06 208 ASN A CA 1
ATOM 1642 C C . ASN A 1 208 ? 16.109 -1.679 3.061 1.00 49.06 208 ASN A C 1
ATOM 1644 O O . ASN A 1 208 ? 17.309 -1.526 2.845 1.00 49.06 208 ASN A O 1
ATOM 1648 N N . PRO A 1 209 ? 15.553 -1.224 4.204 1.00 43.44 209 PRO A N 1
ATOM 1649 C CA . PRO A 1 209 ? 16.279 -0.425 5.197 1.00 43.44 209 PRO A CA 1
ATOM 1650 C C . PRO A 1 209 ? 17.420 -1.221 5.835 1.00 43.44 209 PRO A C 1
ATOM 1652 O O . PRO A 1 209 ? 18.329 -0.642 6.406 1.00 43.44 209 PRO A O 1
ATOM 1655 N N . TYR A 1 210 ? 17.410 -2.550 5.697 1.00 47.62 210 TYR A N 1
ATOM 1656 C CA . TYR A 1 210 ? 18.488 -3.436 6.122 1.00 47.62 210 TYR A CA 1
ATOM 1657 C C . TYR A 1 210 ? 19.627 -3.547 5.093 1.00 47.62 210 TYR A C 1
ATOM 1659 O O . TYR A 1 210 ? 20.561 -4.314 5.305 1.00 47.62 210 TYR A O 1
ATOM 1667 N N . THR A 1 211 ? 19.561 -2.818 3.970 1.00 44.31 211 THR A N 1
ATOM 1668 C CA . THR A 1 211 ? 20.639 -2.791 2.961 1.00 44.31 211 THR A CA 1
ATOM 1669 C C . THR A 1 211 ? 21.893 -2.106 3.471 1.00 44.31 211 THR A C 1
ATOM 1671 O O . THR A 1 211 ? 22.991 -2.520 3.104 1.00 44.31 211 THR A O 1
ATOM 1674 N N . SER A 1 212 ? 21.752 -1.095 4.329 1.00 55.44 212 SER A N 1
ATOM 1675 C CA . SER A 1 212 ? 22.875 -0.498 5.043 1.00 55.44 212 SER A CA 1
ATOM 1676 C C . SER A 1 212 ? 22.441 0.114 6.372 1.00 55.44 212 SER A C 1
ATOM 1678 O O . SER A 1 212 ? 21.312 0.579 6.530 1.00 55.44 212 SER A O 1
ATOM 1680 N N . MET A 1 213 ? 23.374 0.128 7.325 1.00 63.00 213 MET A N 1
ATOM 1681 C CA . MET A 1 213 ? 23.173 0.718 8.648 1.00 63.00 213 MET A CA 1
ATOM 1682 C C . MET A 1 213 ? 22.809 2.204 8.561 1.00 63.00 213 MET A C 1
ATOM 1684 O O . MET A 1 213 ? 21.863 2.652 9.203 1.00 63.00 213 MET A O 1
ATOM 1688 N N . ASP A 1 214 ? 23.501 2.949 7.698 1.00 56.91 214 ASP A N 1
ATOM 1689 C CA . ASP A 1 214 ? 23.276 4.383 7.515 1.00 56.91 214 ASP A CA 1
ATOM 1690 C C . ASP A 1 214 ? 21.837 4.681 7.099 1.00 56.91 214 ASP A C 1
ATOM 1692 O O . ASP A 1 214 ? 21.198 5.569 7.658 1.00 56.91 214 ASP A O 1
ATOM 1696 N N . ARG A 1 215 ? 21.291 3.907 6.154 1.00 61.31 215 ARG A N 1
ATOM 1697 C CA . ARG A 1 215 ? 19.922 4.095 5.660 1.00 61.31 215 ARG A CA 1
ATOM 1698 C C . ARG A 1 215 ? 18.896 3.812 6.745 1.00 61.31 215 ARG A C 1
ATOM 1700 O O . ARG A 1 215 ? 17.990 4.622 6.925 1.00 61.31 215 ARG A O 1
ATOM 1707 N N . LEU A 1 216 ? 19.078 2.730 7.506 1.00 62.62 216 LEU A N 1
ATOM 1708 C CA . LEU A 1 216 ? 18.252 2.432 8.676 1.00 62.62 216 LEU A CA 1
ATOM 1709 C C . LEU A 1 216 ? 18.252 3.611 9.659 1.00 62.62 216 LEU A C 1
ATOM 1711 O O . LEU A 1 216 ? 17.186 4.084 10.055 1.00 62.62 216 LEU A O 1
ATOM 1715 N N . CYS A 1 217 ? 19.430 4.127 9.997 1.00 65.69 217 CYS A N 1
ATOM 1716 C CA . CYS A 1 217 ? 19.609 5.227 10.937 1.00 65.69 217 CYS A CA 1
ATOM 1717 C C . CYS A 1 217 ? 19.014 6.554 10.442 1.00 65.69 217 CYS A C 1
ATOM 1719 O O . CYS A 1 217 ? 18.292 7.201 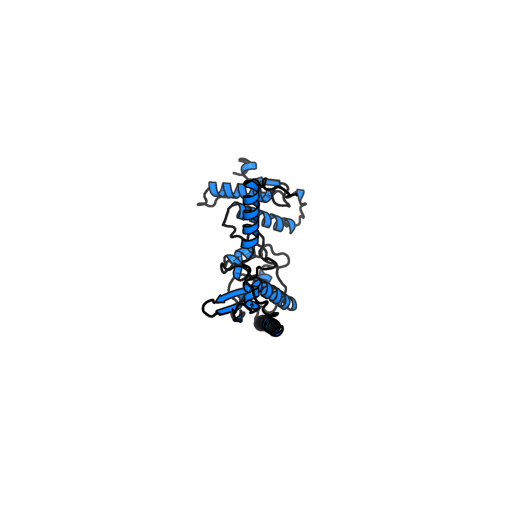11.202 1.00 65.69 217 CYS A O 1
ATOM 1721 N N . PHE A 1 218 ? 19.229 6.930 9.176 1.00 66.25 218 PHE A N 1
ATOM 1722 C CA . PHE A 1 218 ? 18.568 8.081 8.543 1.00 66.25 218 PHE A CA 1
ATOM 1723 C C . PHE A 1 218 ? 17.057 7.963 8.604 1.00 66.25 218 PHE A C 1
ATOM 1725 O O . PHE A 1 218 ? 16.365 8.931 8.927 1.00 66.25 218 PHE A O 1
ATOM 1732 N N . SER A 1 219 ? 16.541 6.760 8.384 1.00 60.59 219 SER A N 1
ATOM 1733 C CA . SER A 1 219 ? 15.117 6.567 8.510 1.00 60.59 219 SER A CA 1
ATOM 1734 C C . SER A 1 219 ? 14.568 6.692 9.924 1.00 60.59 219 SER A C 1
ATOM 1736 O O . SER A 1 219 ? 13.557 7.366 10.105 1.00 60.59 219 SER A O 1
ATOM 1738 N N . LEU A 1 220 ? 15.203 6.063 10.911 1.00 68.31 220 LEU A N 1
ATOM 1739 C CA . LEU A 1 220 ? 14.780 6.168 12.308 1.00 68.31 220 LEU A CA 1
ATOM 1740 C C . LEU A 1 220 ? 14.821 7.627 12.790 1.00 68.31 220 LEU A C 1
ATOM 1742 O O . LEU A 1 220 ? 13.940 8.062 13.527 1.00 68.31 220 LEU A O 1
ATOM 1746 N N . ALA A 1 221 ? 15.800 8.407 12.324 1.00 68.25 221 ALA A N 1
ATOM 1747 C CA . ALA A 1 221 ? 15.865 9.840 12.583 1.00 68.25 221 ALA A CA 1
ATOM 1748 C C . ALA A 1 221 ? 14.692 10.622 11.967 1.00 68.25 221 ALA A C 1
ATOM 1750 O O . ALA A 1 221 ? 14.190 11.549 12.599 1.00 68.25 221 ALA A O 1
ATOM 1751 N N . GLY A 1 222 ? 14.250 10.263 10.756 1.00 63.19 222 GLY A N 1
ATOM 1752 C CA . GLY A 1 222 ? 13.056 10.838 10.123 1.00 63.19 222 GLY A CA 1
ATOM 1753 C C . GLY A 1 222 ? 11.776 10.537 10.896 1.00 63.19 222 GLY A C 1
ATOM 1754 O O . GLY A 1 222 ? 11.004 11.445 11.176 1.00 63.19 222 GLY A O 1
ATOM 1755 N N . GLU A 1 223 ? 11.598 9.294 11.349 1.00 63.81 223 GLU A N 1
ATOM 1756 C CA . GLU A 1 223 ? 10.449 8.928 12.193 1.00 63.81 223 GLU A CA 1
ATOM 1757 C C . GLU A 1 223 ? 10.423 9.708 13.503 1.00 63.81 223 GLU A C 1
ATOM 1759 O O . GLU A 1 223 ? 9.368 10.173 13.935 1.00 63.81 223 GLU A O 1
ATOM 1764 N N . LEU A 1 224 ? 11.590 9.870 14.128 1.00 67.56 224 LEU A N 1
ATOM 1765 C CA . LEU A 1 224 ? 11.707 10.680 15.326 1.00 67.56 224 LEU A CA 1
ATOM 1766 C C . LEU A 1 224 ? 11.333 12.139 15.036 1.00 67.56 224 LEU A C 1
ATOM 1768 O O . LEU A 1 224 ? 10.654 12.744 15.858 1.00 67.56 224 LEU A O 1
ATOM 1772 N N . ALA A 1 225 ? 11.743 12.696 13.890 1.00 62.53 225 ALA A N 1
ATOM 1773 C CA . ALA A 1 225 ? 11.409 14.064 13.485 1.00 62.53 225 ALA A CA 1
ATOM 1774 C C . ALA A 1 225 ? 9.902 14.244 13.265 1.00 62.53 225 ALA A C 1
ATOM 1776 O O . ALA A 1 225 ? 9.323 15.209 13.758 1.00 62.53 225 ALA A O 1
ATOM 1777 N N . ASP A 1 226 ? 9.250 13.299 12.593 1.00 57.91 226 ASP A N 1
ATOM 1778 C CA . ASP A 1 226 ? 7.809 13.351 12.340 1.00 57.91 226 ASP A CA 1
ATOM 1779 C C . ASP A 1 226 ? 7.008 13.173 13.635 1.00 57.91 226 ASP A C 1
ATOM 1781 O O . ASP A 1 226 ? 6.071 13.929 13.908 1.00 57.91 226 ASP A O 1
ATOM 1785 N N . ALA A 1 227 ? 7.399 12.222 14.490 1.00 59.41 227 ALA A N 1
ATOM 1786 C CA . ALA A 1 227 ? 6.819 12.051 15.825 1.00 59.41 227 ALA A CA 1
ATOM 1787 C C . ALA A 1 227 ? 7.017 13.306 16.693 1.00 59.41 227 ALA A C 1
ATOM 1789 O O . ALA A 1 227 ? 6.156 13.662 17.498 1.00 59.41 227 ALA A O 1
ATOM 1790 N N . TYR A 1 228 ? 8.140 13.997 16.501 1.00 60.06 228 TYR A N 1
ATOM 1791 C CA . TYR A 1 228 ? 8.453 15.245 17.174 1.00 60.06 228 TYR A CA 1
ATOM 1792 C C . TYR A 1 228 ? 7.574 16.408 16.707 1.00 60.06 228 TYR A C 1
ATOM 1794 O O . TYR A 1 228 ? 6.920 17.048 17.529 1.00 60.06 228 TYR A O 1
ATOM 1802 N N . GLN A 1 229 ? 7.498 16.640 15.396 1.00 57.59 229 GLN A N 1
ATOM 1803 C CA . GLN A 1 229 ? 6.711 17.716 14.780 1.00 57.59 229 GLN A CA 1
ATOM 1804 C C . GLN A 1 229 ? 5.208 17.523 14.968 1.00 57.59 229 GLN A C 1
ATOM 1806 O O . GLN A 1 229 ? 4.456 18.486 15.118 1.00 57.59 229 GLN A O 1
ATOM 1811 N N . THR A 1 230 ? 4.756 16.272 15.005 1.00 52.28 230 THR A N 1
ATOM 1812 C CA . THR A 1 230 ? 3.374 15.962 15.366 1.00 52.28 230 THR A CA 1
ATOM 1813 C C . THR A 1 230 ? 3.112 16.155 16.861 1.00 52.28 230 THR A C 1
ATOM 1815 O O . THR A 1 230 ? 1.956 16.125 17.263 1.00 52.28 230 THR A O 1
ATOM 1818 N N . GLY A 1 231 ? 4.122 16.460 17.679 1.00 47.88 231 GLY A N 1
ATOM 1819 C CA . GLY A 1 231 ? 4.013 16.808 19.091 1.00 47.88 231 GLY A CA 1
ATOM 1820 C C . GLY A 1 231 ? 4.082 15.582 19.996 1.00 47.88 231 GLY A C 1
ATOM 1821 O O . GLY A 1 231 ? 3.101 14.848 20.137 1.00 47.88 231 GLY A O 1
ATOM 1822 N N . ILE A 1 232 ? 5.222 15.406 20.671 1.00 52.56 232 ILE A N 1
ATOM 1823 C CA . ILE A 1 232 ? 5.367 14.448 21.774 1.00 52.56 232 ILE A CA 1
ATOM 1824 C C . ILE A 1 232 ? 4.617 15.017 22.983 1.00 52.56 232 ILE A C 1
ATOM 1826 O O . ILE A 1 232 ? 5.102 15.925 23.654 1.00 52.56 232 ILE A O 1
ATOM 1830 N N . MET A 1 233 ? 3.424 14.495 23.272 1.00 45.78 233 MET A N 1
ATOM 1831 C CA . MET A 1 233 ? 2.720 14.824 24.513 1.00 45.78 233 MET A CA 1
ATOM 1832 C C . MET A 1 233 ? 3.343 14.045 25.676 1.00 45.78 233 MET A C 1
ATOM 1834 O O . MET A 1 233 ? 3.146 12.838 25.804 1.00 45.78 233 MET A O 1
ATOM 1838 N N . ALA A 1 234 ? 4.094 14.738 26.531 1.00 45.47 234 ALA A N 1
ATOM 1839 C CA . ALA A 1 234 ? 4.523 14.230 27.831 1.00 45.47 234 ALA A CA 1
ATOM 1840 C C . ALA A 1 234 ? 3.630 14.850 28.920 1.00 45.47 234 ALA A C 1
ATOM 1842 O O . ALA A 1 234 ? 3.946 15.899 29.480 1.00 45.47 234 ALA A O 1
ATOM 1843 N N . GLY A 1 235 ? 2.480 14.225 29.187 1.00 52.16 235 GLY A N 1
ATOM 1844 C CA . GLY A 1 235 ? 1.452 14.804 30.062 1.00 52.16 235 GLY A CA 1
ATOM 1845 C C . GLY A 1 235 ? 0.767 16.023 29.427 1.00 52.16 235 GLY A C 1
ATOM 1846 O O . GLY A 1 235 ? 0.529 16.029 28.222 1.00 52.16 235 GLY A O 1
ATOM 1847 N N . ASP A 1 236 ? 0.476 17.053 30.230 1.00 45.78 236 ASP A N 1
ATOM 1848 C CA . ASP A 1 236 ? -0.256 18.266 29.811 1.00 45.78 236 ASP A CA 1
ATOM 1849 C C . ASP A 1 236 ? 0.651 19.404 29.288 1.00 45.78 236 ASP A C 1
ATOM 1851 O O . ASP A 1 236 ? 0.193 20.528 29.074 1.00 45.78 236 ASP A O 1
ATOM 1855 N N . ALA A 1 237 ? 1.952 19.157 29.107 1.00 45.25 237 ALA A N 1
ATOM 1856 C CA . ALA A 1 237 ? 2.911 20.189 28.722 1.00 45.25 237 ALA A CA 1
ATOM 1857 C C . ALA A 1 237 ? 3.176 20.203 27.207 1.00 45.25 237 ALA A C 1
ATOM 1859 O O . ALA A 1 237 ? 3.606 19.206 26.627 1.00 45.25 237 ALA A O 1
ATOM 1860 N N . VAL A 1 238 ? 2.985 21.368 26.578 1.00 52.97 238 VAL A N 1
ATOM 1861 C CA . VAL A 1 238 ? 3.494 21.667 25.232 1.00 52.97 238 VAL A CA 1
ATOM 1862 C C . VAL A 1 238 ? 4.900 22.239 25.393 1.00 52.97 238 VAL A C 1
ATOM 1864 O O . VAL A 1 238 ? 5.066 23.351 25.892 1.00 52.97 238 VAL A O 1
ATOM 1867 N N . VAL A 1 239 ? 5.914 21.460 25.022 1.00 52.88 239 VAL A N 1
ATOM 1868 C CA . VAL A 1 239 ? 7.324 21.862 25.123 1.00 52.88 239 VAL A CA 1
ATOM 1869 C C . VAL A 1 239 ? 7.741 22.550 23.823 1.00 52.88 239 VAL A C 1
ATOM 1871 O O . VAL A 1 239 ? 7.428 22.058 22.743 1.00 52.8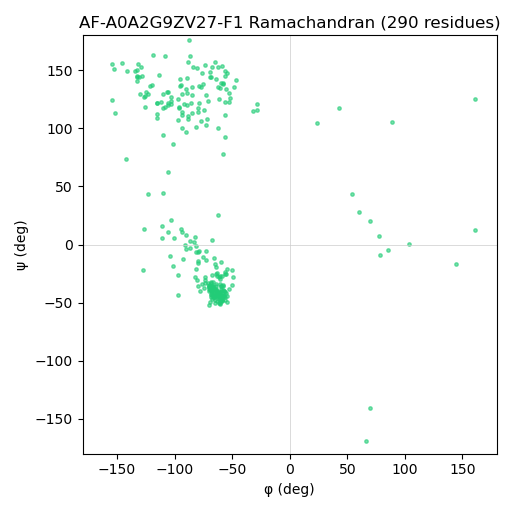8 239 VAL A O 1
ATOM 1874 N N . ALA A 1 240 ? 8.426 23.692 23.914 1.00 53.31 240 ALA A N 1
ATOM 1875 C CA . ALA A 1 240 ? 8.898 24.420 22.737 1.00 53.31 240 ALA A CA 1
ATOM 1876 C C . ALA A 1 240 ? 10.023 23.660 22.011 1.00 53.31 240 ALA A C 1
ATOM 1878 O O . ALA A 1 240 ? 10.863 23.037 22.661 1.00 53.31 240 ALA A O 1
ATOM 1879 N N . ASP A 1 241 ? 10.109 23.804 20.683 1.00 51.66 241 ASP A N 1
ATOM 1880 C CA . ASP A 1 241 ? 11.044 23.054 19.822 1.00 51.66 241 ASP A CA 1
ATOM 1881 C C . ASP A 1 241 ? 12.513 23.076 20.292 1.00 51.66 241 ASP A C 1
ATOM 1883 O O . ASP A 1 241 ? 13.273 22.116 20.183 1.00 51.66 241 ASP A O 1
ATOM 1887 N N . ARG A 1 242 ? 12.924 24.207 20.869 1.00 52.84 242 ARG A N 1
ATOM 1888 C CA . ARG A 1 242 ? 14.286 24.457 21.369 1.00 52.84 242 ARG A CA 1
ATOM 1889 C C . ARG A 1 242 ? 14.624 23.748 22.689 1.00 52.84 242 ARG A C 1
ATOM 1891 O O . ARG A 1 242 ? 15.771 23.800 23.125 1.00 52.84 242 ARG A O 1
ATOM 1898 N N . GLU A 1 243 ? 13.636 23.177 23.370 1.00 52.16 243 GLU A N 1
ATOM 1899 C CA . GLU A 1 243 ? 13.775 22.628 24.726 1.00 52.16 243 GLU A CA 1
ATOM 1900 C C . GLU A 1 243 ? 13.842 21.099 24.738 1.00 52.16 243 GLU A C 1
ATOM 1902 O O . GLU A 1 243 ? 14.197 20.509 25.762 1.00 52.16 243 GLU A O 1
ATOM 1907 N N . VAL A 1 244 ? 13.569 20.443 23.607 1.00 55.22 244 VAL A N 1
ATOM 1908 C CA . VAL A 1 244 ? 13.612 18.983 23.534 1.00 55.22 244 VAL A CA 1
ATOM 1909 C C . VAL A 1 244 ? 15.000 18.505 23.159 1.00 55.22 244 VAL A C 1
ATOM 1911 O O . VAL A 1 244 ? 15.552 18.819 22.107 1.00 55.22 244 VAL A O 1
ATOM 1914 N N . LYS A 1 245 ? 15.562 17.710 24.064 1.00 59.12 245 LYS A N 1
ATOM 1915 C CA . LYS A 1 245 ? 16.848 17.045 23.903 1.00 59.12 245 LYS A CA 1
ATOM 1916 C C . LYS A 1 245 ? 16.583 15.573 23.635 1.00 59.12 245 LYS A C 1
ATOM 1918 O O . LYS A 1 245 ? 15.951 14.904 24.451 1.00 59.12 245 LYS A O 1
ATOM 1923 N N . VAL A 1 246 ? 17.068 15.073 22.504 1.00 59.22 246 VAL A N 1
ATOM 1924 C CA . VAL A 1 246 ? 17.008 13.644 22.190 1.00 59.22 246 VAL A CA 1
ATOM 1925 C C . VAL A 1 246 ? 18.206 12.966 22.844 1.00 59.22 246 VAL A C 1
ATOM 1927 O O . VAL A 1 246 ? 19.351 13.212 22.461 1.00 59.22 246 VAL A O 1
ATOM 1930 N N . LEU A 1 247 ? 17.932 12.112 23.831 1.00 60.22 247 LEU A N 1
ATOM 1931 C CA . LEU A 1 247 ? 18.915 11.190 24.388 1.00 60.22 247 LEU A CA 1
ATOM 1932 C C . LEU A 1 247 ? 18.797 9.854 23.657 1.00 60.22 247 LEU A C 1
ATOM 1934 O O . LEU A 1 247 ? 17.791 9.154 23.792 1.00 60.22 247 LEU A O 1
ATOM 1938 N N . LEU A 1 248 ? 19.834 9.488 22.910 1.00 60.72 248 LEU A N 1
ATOM 1939 C CA . LEU A 1 248 ? 19.924 8.156 22.322 1.00 60.72 248 LEU A CA 1
ATOM 1940 C C . LEU A 1 248 ? 20.447 7.191 23.387 1.00 60.72 248 LEU A C 1
ATOM 1942 O O . LEU A 1 248 ? 21.639 7.166 23.690 1.00 60.72 248 LEU A O 1
ATOM 1946 N N . TYR A 1 249 ? 19.533 6.420 23.976 1.00 59.16 249 TYR A N 1
ATOM 1947 C CA . TYR A 1 249 ? 19.856 5.387 24.955 1.00 59.16 249 TYR A CA 1
ATOM 1948 C C . TYR A 1 249 ? 19.794 4.003 24.313 1.00 59.16 249 TYR A C 1
ATOM 1950 O O . TYR A 1 249 ? 18.775 3.615 23.737 1.00 59.16 249 TYR A O 1
ATOM 1958 N N . TYR A 1 250 ? 20.868 3.235 24.465 1.00 62.53 250 TYR A N 1
ATOM 1959 C CA . TYR A 1 250 ? 20.922 1.840 24.056 1.00 62.53 250 TYR A CA 1
ATOM 1960 C C . TYR A 1 250 ? 21.286 0.972 25.259 1.00 62.53 250 TYR A C 1
ATOM 1962 O O . TYR A 1 250 ? 22.276 1.212 25.943 1.00 62.53 250 TYR A O 1
ATOM 1970 N N . ARG A 1 251 ? 20.497 -0.081 25.494 1.00 58.88 251 ARG A N 1
ATOM 1971 C CA . ARG A 1 251 ? 20.835 -1.128 26.459 1.00 58.88 251 ARG A CA 1
ATOM 1972 C C . ARG A 1 251 ? 21.035 -2.442 25.707 1.00 58.88 251 ARG A C 1
ATOM 1974 O O . ARG A 1 251 ? 20.045 -2.976 25.195 1.00 58.88 251 ARG A O 1
ATOM 1981 N N . PRO A 1 252 ? 22.264 -2.988 25.651 1.00 56.12 252 PRO A N 1
ATOM 1982 C CA . PRO A 1 252 ? 22.493 -4.291 25.052 1.00 56.12 252 PRO A CA 1
ATOM 1983 C C . PRO A 1 252 ? 21.618 -5.338 25.726 1.00 56.12 252 PRO A C 1
ATOM 1985 O O . PRO A 1 252 ? 21.692 -5.540 26.939 1.00 56.12 252 PRO A O 1
ATOM 1988 N N . ARG A 1 253 ? 20.788 -6.031 24.943 1.00 55.88 253 ARG A N 1
ATOM 1989 C CA . ARG A 1 253 ? 20.255 -7.326 25.372 1.00 55.88 253 ARG A CA 1
ATOM 1990 C C . ARG A 1 253 ? 21.360 -8.369 25.224 1.00 55.88 253 ARG A C 1
ATOM 1992 O O . ARG A 1 253 ? 22.199 -8.264 24.331 1.00 55.88 253 ARG A O 1
ATOM 1999 N N . SER A 1 254 ? 21.364 -9.376 26.094 1.00 57.56 254 SER A N 1
ATOM 2000 C CA . SER A 1 254 ? 22.333 -10.473 26.019 1.00 57.56 254 SER A CA 1
ATOM 2001 C C . SER A 1 254 ? 22.328 -11.096 24.621 1.00 57.56 254 SER A C 1
ATOM 2003 O O . SER A 1 254 ? 21.277 -11.543 24.161 1.00 57.56 254 SER A O 1
ATOM 2005 N N . GLY A 1 255 ? 23.491 -11.115 23.966 1.00 56.56 255 GLY A N 1
ATOM 2006 C CA . GLY A 1 255 ? 23.676 -11.680 22.625 1.00 56.56 255 GLY A CA 1
ATOM 2007 C C . GLY A 1 255 ? 23.785 -10.669 21.476 1.00 56.56 255 GLY A C 1
ATOM 2008 O O . GLY A 1 255 ? 23.962 -11.099 20.341 1.00 56.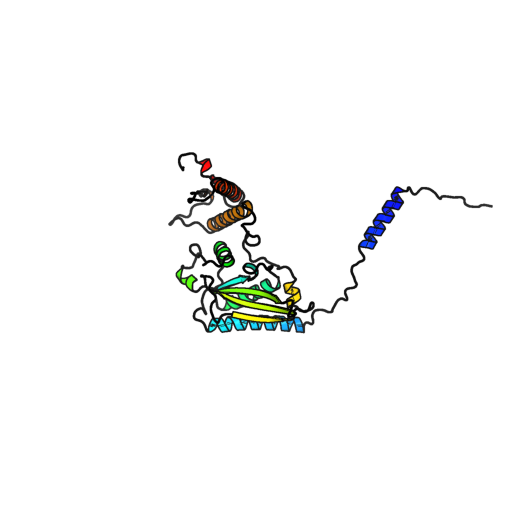56 255 GLY A O 1
ATOM 2009 N N . VAL A 1 256 ? 23.714 -9.357 21.733 1.00 59.84 256 VAL A N 1
ATOM 2010 C CA . VAL A 1 256 ? 24.003 -8.325 20.718 1.00 59.84 256 VAL A CA 1
ATOM 2011 C C . VAL A 1 256 ? 25.472 -7.905 20.804 1.00 59.84 256 VAL A C 1
ATOM 2013 O O . VAL A 1 256 ? 25.959 -7.591 21.891 1.00 59.84 256 VAL A O 1
ATOM 2016 N N . ASP A 1 257 ? 26.172 -7.897 19.666 1.00 69.38 257 ASP A N 1
ATOM 2017 C CA . ASP A 1 257 ? 27.556 -7.419 19.576 1.00 69.38 257 ASP A CA 1
ATOM 2018 C C . ASP A 1 257 ? 27.636 -5.931 19.961 1.00 69.38 257 ASP A C 1
ATOM 2020 O O . ASP A 1 257 ? 26.945 -5.081 19.394 1.00 69.38 257 ASP A O 1
ATOM 2024 N N . LEU A 1 258 ? 28.494 -5.619 20.934 1.00 68.25 258 LEU A N 1
ATOM 2025 C CA . LEU A 1 258 ? 28.740 -4.262 21.421 1.00 68.25 258 LEU A CA 1
ATOM 2026 C C . LEU A 1 258 ? 29.265 -3.335 20.317 1.00 68.25 258 LEU A C 1
ATOM 2028 O O . LEU A 1 258 ? 28.976 -2.142 20.350 1.00 68.25 258 LEU A O 1
ATOM 2032 N N . ARG A 1 259 ? 29.994 -3.871 19.329 1.00 69.81 259 ARG A N 1
ATOM 2033 C CA . ARG A 1 259 ? 30.482 -3.091 18.181 1.00 69.81 259 ARG A CA 1
ATOM 2034 C C . ARG A 1 259 ? 29.345 -2.665 17.269 1.00 69.81 259 ARG A C 1
ATOM 2036 O O . ARG A 1 259 ? 29.197 -1.481 17.005 1.00 69.81 259 ARG A O 1
ATOM 2043 N N . LEU A 1 260 ? 28.490 -3.615 16.890 1.00 67.38 260 LEU A N 1
ATOM 2044 C CA . LEU A 1 260 ? 27.310 -3.349 16.068 1.00 67.38 260 LEU A CA 1
ATOM 2045 C C . LEU A 1 260 ? 26.401 -2.302 16.718 1.00 67.38 260 LEU A C 1
ATOM 2047 O O . LEU A 1 260 ? 25.856 -1.432 16.048 1.00 67.38 260 LEU A O 1
ATOM 2051 N N . ALA A 1 261 ? 26.249 -2.373 18.036 1.00 67.19 261 ALA A N 1
ATOM 2052 C CA . ALA A 1 261 ? 25.474 -1.393 18.771 1.00 67.19 261 ALA A CA 1
ATOM 2053 C C . ALA A 1 261 ? 26.113 -0.002 18.825 1.00 67.19 261 ALA A C 1
ATOM 2055 O O . ALA A 1 261 ? 25.395 0.994 18.736 1.00 67.19 261 ALA A O 1
ATOM 2056 N N . GLY A 1 262 ? 27.441 0.067 18.947 1.00 68.50 262 GLY A N 1
ATOM 2057 C CA . GLY A 1 262 ? 28.189 1.314 18.803 1.00 68.50 262 GLY A CA 1
ATOM 2058 C C . GLY A 1 262 ? 27.973 1.935 17.423 1.00 68.50 262 GLY A C 1
ATOM 2059 O O . GLY A 1 262 ? 27.603 3.103 17.332 1.00 68.50 262 GLY A O 1
ATOM 2060 N N . ASP A 1 263 ? 28.085 1.129 16.365 1.00 70.31 263 ASP A N 1
ATOM 2061 C CA . ASP A 1 263 ? 27.898 1.570 14.979 1.00 70.31 263 ASP A CA 1
ATOM 2062 C C . ASP A 1 263 ? 26.466 2.076 14.721 1.00 70.31 263 ASP A C 1
ATOM 2064 O O . ASP A 1 263 ? 26.284 3.122 14.092 1.00 70.31 263 ASP A O 1
ATOM 2068 N N . ILE A 1 264 ? 25.446 1.389 15.259 1.00 68.38 264 ILE A N 1
ATOM 2069 C CA . ILE A 1 264 ? 24.044 1.848 15.239 1.00 68.38 264 ILE A CA 1
ATOM 2070 C C . ILE A 1 264 ? 23.916 3.199 15.949 1.00 68.38 264 ILE A C 1
ATOM 2072 O O . ILE A 1 264 ? 23.289 4.116 15.418 1.00 68.38 264 ILE A O 1
ATOM 2076 N N . GLY A 1 265 ? 24.498 3.328 17.144 1.00 71.44 265 GLY A N 1
ATOM 2077 C CA . GLY A 1 265 ? 24.429 4.544 17.952 1.00 71.44 265 GLY A CA 1
ATOM 2078 C C . GLY A 1 265 ? 25.033 5.754 17.240 1.00 71.44 265 GLY A C 1
ATOM 2079 O O . GLY A 1 265 ? 24.376 6.790 17.134 1.00 71.44 265 GLY A O 1
ATOM 2080 N N . SER A 1 266 ? 26.243 5.609 16.695 1.00 70.44 266 SER A N 1
ATOM 2081 C CA . SER A 1 266 ? 26.930 6.676 15.958 1.00 70.44 266 SER A CA 1
ATOM 2082 C C . SER A 1 266 ? 26.195 7.060 14.673 1.00 70.44 266 SER A C 1
ATOM 2084 O O . SER A 1 266 ? 25.980 8.246 14.416 1.00 70.44 266 SER A O 1
ATOM 2086 N N . SER A 1 267 ? 25.747 6.070 13.898 1.00 68.06 267 SER A N 1
ATOM 2087 C CA . SER A 1 267 ? 25.023 6.309 12.643 1.00 68.06 267 SER A CA 1
ATOM 2088 C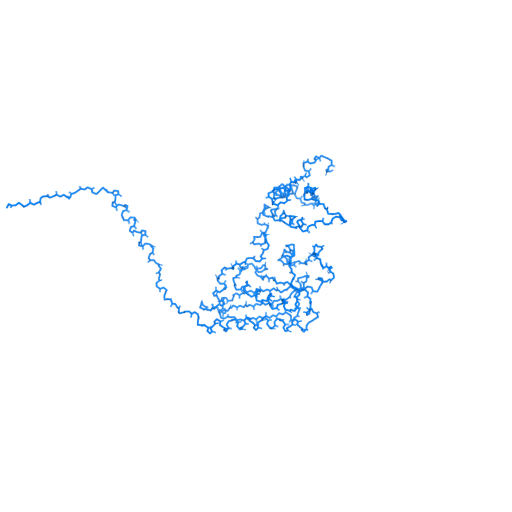 C . SER A 1 267 ? 23.673 6.988 12.899 1.00 68.06 267 SER A C 1
ATOM 2090 O O . SER A 1 267 ? 23.281 7.901 12.173 1.00 68.06 267 SER A O 1
ATOM 2092 N N . LEU A 1 268 ? 22.972 6.604 13.973 1.00 70.94 268 LEU A N 1
ATOM 2093 C CA . LEU A 1 268 ? 21.713 7.227 14.384 1.00 70.94 268 LEU A CA 1
ATOM 2094 C C . LEU A 1 268 ? 21.927 8.660 14.877 1.00 70.94 268 LEU A C 1
ATOM 2096 O O . LEU A 1 268 ? 21.174 9.551 14.495 1.00 70.94 268 LEU A O 1
ATOM 2100 N N . GLN A 1 269 ? 22.967 8.916 15.669 1.00 72.56 269 GLN A N 1
ATOM 2101 C CA . GLN A 1 269 ? 23.303 10.272 16.107 1.00 72.56 269 GLN A CA 1
ATOM 2102 C C . GLN A 1 269 ? 23.572 11.191 14.911 1.00 72.56 269 GLN A C 1
ATOM 2104 O O . GLN A 1 269 ? 23.004 12.282 14.831 1.00 72.56 269 GLN A O 1
ATOM 2109 N N . GLN A 1 270 ? 24.381 10.734 13.954 1.00 69.75 270 GLN A N 1
ATOM 2110 C CA . GLN A 1 270 ? 24.680 11.487 12.739 1.00 69.75 270 GLN A CA 1
ATOM 2111 C C . GLN A 1 270 ? 23.419 11.754 11.908 1.00 69.75 270 GLN A C 1
ATOM 2113 O O . GLN A 1 270 ? 23.217 12.875 11.434 1.00 69.75 270 GLN A O 1
ATOM 2118 N N . ALA A 1 271 ? 22.554 10.752 11.769 1.00 66.50 271 ALA A N 1
ATOM 2119 C CA . ALA A 1 271 ? 21.280 10.870 11.079 1.00 66.50 271 ALA A CA 1
ATOM 2120 C C . ALA A 1 271 ? 20.344 11.905 11.724 1.00 66.50 271 ALA A C 1
ATOM 2122 O O . ALA A 1 271 ? 19.782 12.738 11.017 1.00 66.50 271 ALA A O 1
ATOM 2123 N N . VAL A 1 272 ? 20.204 11.899 13.055 1.00 69.00 272 VAL A N 1
ATOM 2124 C CA . VAL A 1 272 ? 19.333 12.842 13.781 1.00 69.00 272 VAL A CA 1
ATOM 2125 C C . VAL A 1 272 ? 19.871 14.272 13.688 1.00 69.00 272 VAL A C 1
ATOM 2127 O O . VAL A 1 272 ? 19.093 15.186 13.430 1.00 69.00 272 VAL A O 1
ATOM 2130 N N . VAL A 1 273 ? 21.188 14.479 13.813 1.00 68.62 273 VAL A N 1
ATOM 2131 C CA . VAL A 1 273 ? 21.816 15.809 13.641 1.00 68.62 273 VAL A CA 1
ATOM 2132 C C . VAL A 1 273 ? 21.648 16.341 12.216 1.00 68.62 273 VAL A C 1
ATOM 2134 O O . VAL A 1 273 ? 21.513 17.545 12.009 1.00 68.62 273 VAL A O 1
ATOM 2137 N N . SER A 1 274 ? 21.660 15.451 11.226 1.00 63.22 274 SER A N 1
ATOM 2138 C CA . SER A 1 274 ? 21.538 15.823 9.814 1.00 63.22 274 SER A CA 1
ATOM 2139 C C . SER A 1 274 ? 20.094 16.108 9.387 1.00 63.22 274 SER A C 1
ATOM 2141 O O . SER A 1 274 ? 19.884 16.674 8.312 1.00 63.22 274 SER A O 1
ATOM 2143 N N . ASN A 1 275 ? 19.098 15.721 10.192 1.00 63.84 275 ASN A N 1
ATOM 2144 C CA . ASN A 1 275 ? 17.689 15.865 9.846 1.00 63.84 275 ASN A CA 1
ATOM 2145 C C . ASN A 1 275 ? 17.115 17.219 10.300 1.00 63.84 275 ASN A C 1
ATOM 2147 O O . ASN A 1 275 ? 17.459 17.750 11.358 1.00 63.84 275 ASN A O 1
ATOM 2151 N N . ARG A 1 276 ? 16.222 17.806 9.495 1.00 54.28 276 ARG A N 1
ATOM 2152 C CA . ARG A 1 276 ? 15.636 19.127 9.782 1.00 54.28 276 ARG A CA 1
ATOM 2153 C C . ARG A 1 276 ? 14.649 19.009 10.947 1.00 54.28 276 ARG A C 1
ATOM 2155 O O . ARG A 1 276 ? 13.557 18.486 10.774 1.00 54.28 276 ARG A O 1
ATOM 2162 N N . GLY A 1 277 ? 15.017 19.525 12.119 1.00 54.00 277 GLY A N 1
ATOM 2163 C CA . GLY A 1 277 ? 14.120 19.582 13.284 1.00 54.00 277 GLY A CA 1
ATOM 2164 C C . GLY A 1 277 ? 14.799 19.371 14.634 1.00 54.00 277 GLY A C 1
ATOM 2165 O O . GLY A 1 277 ? 14.241 19.762 15.653 1.00 54.00 277 GLY A O 1
ATOM 2166 N N . PHE A 1 278 ? 16.018 18.828 14.659 1.00 61.94 278 PHE A N 1
ATOM 2167 C CA . PHE A 1 278 ? 16.773 18.638 15.897 1.00 61.94 278 PHE A CA 1
ATOM 2168 C C . PHE A 1 278 ? 17.907 19.652 16.012 1.00 61.94 278 PHE A C 1
ATOM 2170 O O . PHE A 1 278 ? 18.684 19.849 15.082 1.00 61.94 278 PHE A O 1
ATOM 2177 N N . THR A 1 279 ? 18.009 20.305 17.170 1.00 55.09 279 THR A N 1
ATOM 2178 C CA . THR A 1 279 ? 19.072 21.286 17.456 1.00 55.09 279 THR A CA 1
ATOM 2179 C C . THR A 1 279 ? 20.184 20.713 18.333 1.00 55.09 279 THR A C 1
ATOM 2181 O O . THR A 1 279 ? 21.283 21.264 18.368 1.00 55.09 279 THR A O 1
ATOM 2184 N N . CYS A 1 280 ? 19.928 19.602 19.031 1.00 57.09 280 CYS A N 1
ATOM 2185 C CA . CYS A 1 280 ? 20.893 18.950 19.908 1.00 57.09 280 CYS A CA 1
ATOM 2186 C C . CYS A 1 280 ? 20.580 17.452 20.047 1.00 57.09 280 CYS A C 1
ATOM 2188 O O . CYS A 1 280 ? 19.477 17.076 20.450 1.00 57.09 280 CYS A O 1
ATOM 2190 N N . VAL A 1 281 ? 21.566 16.607 19.739 1.00 61.44 281 VAL A N 1
ATOM 2191 C CA . VAL A 1 281 ? 21.511 15.150 19.915 1.00 61.44 281 VAL A CA 1
ATOM 2192 C C . VAL A 1 281 ? 22.728 14.746 20.717 1.00 61.44 281 VAL A C 1
ATOM 2194 O O . VAL A 1 281 ? 23.851 15.094 20.350 1.00 61.44 281 VAL A O 1
ATOM 2197 N N . VAL A 1 282 ? 22.503 14.022 21.804 1.00 60.81 282 VAL A N 1
ATOM 2198 C CA . VAL A 1 282 ? 23.570 13.616 22.715 1.00 60.81 282 VAL A CA 1
ATOM 2199 C C . VAL A 1 282 ? 23.513 12.099 22.865 1.00 60.81 282 VAL A C 1
ATOM 2201 O O . VAL A 1 282 ? 22.447 11.531 23.124 1.00 60.81 282 VAL A O 1
ATOM 2204 N N . SER A 1 283 ? 24.646 11.439 22.649 1.00 61.03 283 SER A N 1
ATOM 2205 C CA . SER A 1 283 ? 24.802 9.998 22.853 1.00 61.03 283 SER A CA 1
ATOM 2206 C C . SER A 1 283 ? 25.167 9.685 24.304 1.00 61.03 283 SER A C 1
ATOM 2208 O O . SER A 1 283 ? 25.655 10.542 25.037 1.00 61.03 283 SER A O 1
ATOM 2210 N N . GLN A 1 284 ? 24.983 8.435 24.730 1.00 58.12 284 GLN A N 1
ATOM 2211 C CA . GLN A 1 284 ? 25.422 7.978 26.055 1.00 58.12 284 GLN A CA 1
ATOM 2212 C C . GLN A 1 284 ? 26.935 8.178 26.278 1.00 58.12 284 GLN A C 1
ATOM 2214 O O . GLN A 1 284 ? 27.347 8.549 27.374 1.00 58.12 284 GLN A O 1
ATOM 2219 N N . SER A 1 285 ? 27.752 8.030 25.229 1.00 60.88 285 SER A N 1
ATOM 2220 C CA . SER A 1 285 ? 29.195 8.311 25.273 1.00 60.88 285 SER A CA 1
ATOM 2221 C C . SER A 1 285 ? 29.529 9.780 25.538 1.00 60.88 285 SER A C 1
ATOM 2223 O O . SER A 1 285 ? 30.584 10.067 26.100 1.00 60.88 285 SER A O 1
ATOM 2225 N N . ASP A 1 286 ? 28.629 10.705 25.201 1.00 57.75 286 ASP A N 1
ATOM 2226 C CA . ASP A 1 286 ? 28.822 12.140 25.435 1.00 57.75 286 ASP A CA 1
ATOM 2227 C C . ASP A 1 286 ? 28.516 12.545 26.895 1.00 57.75 286 ASP A C 1
ATOM 2229 O O . ASP A 1 286 ? 28.917 13.622 27.336 1.00 57.75 286 ASP A O 1
ATOM 2233 N N . PHE A 1 287 ? 27.825 11.691 27.665 1.00 57.31 287 PHE A N 1
ATOM 2234 C CA . PHE A 1 287 ? 27.458 11.941 29.068 1.00 57.31 287 PHE A CA 1
ATOM 2235 C C . PHE A 1 287 ? 28.469 11.403 30.097 1.00 57.31 287 PHE A C 1
ATOM 2237 O O . PHE A 1 287 ? 28.398 11.768 31.275 1.00 57.31 287 PHE A O 1
ATOM 2244 N N . GLY A 1 288 ? 29.421 10.564 29.677 1.00 51.47 288 GLY A N 1
ATOM 2245 C CA . GLY A 1 288 ? 30.390 9.930 30.574 1.00 51.47 288 GLY A CA 1
ATOM 2246 C C . GLY A 1 288 ? 29.761 8.932 31.569 1.00 51.47 288 GLY A C 1
ATOM 2247 O O . GLY A 1 288 ? 28.580 8.595 31.464 1.00 51.47 288 GLY A O 1
ATOM 2248 N N . PRO A 1 289 ? 30.523 8.460 32.575 1.00 51.19 289 PRO A N 1
ATOM 2249 C CA . PRO A 1 289 ? 30.154 7.326 33.439 1.00 51.19 289 PRO A CA 1
ATOM 2250 C C . PRO A 1 289 ? 28.957 7.564 34.381 1.00 51.19 289 PRO A C 1
ATOM 2252 O O . PRO A 1 289 ? 28.632 6.698 35.183 1.00 51.19 289 PRO A O 1
ATOM 2255 N N . MET A 1 290 ? 28.278 8.716 34.318 1.00 44.62 290 MET A N 1
ATOM 2256 C CA . MET A 1 290 ? 27.051 8.950 35.097 1.00 44.62 290 MET A CA 1
ATOM 2257 C C . MET A 1 290 ? 25.828 8.183 34.568 1.00 44.62 290 MET A C 1
ATOM 2259 O O . MET A 1 290 ? 24.821 8.111 35.270 1.00 44.62 290 MET A O 1
ATOM 2263 N N . PHE A 1 291 ? 25.903 7.629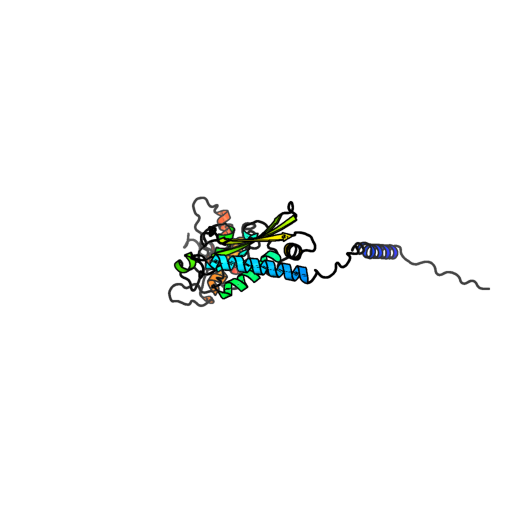 33.354 1.00 45.72 291 PHE A N 1
ATOM 2264 C CA . PHE A 1 291 ? 24.815 6.883 32.712 1.00 45.72 291 PHE A CA 1
ATOM 2265 C C . PHE A 1 291 ? 25.230 5.477 32.231 1.00 45.72 291 PHE A C 1
ATOM 2267 O O . PHE A 1 291 ? 24.490 4.873 31.451 1.00 45.72 291 PHE A O 1
ATOM 2274 N N . GLU A 1 292 ? 26.388 4.961 32.663 1.00 43.16 292 GLU A N 1
ATOM 2275 C CA . GLU A 1 292 ? 26.767 3.540 32.508 1.00 43.16 292 GLU A CA 1
ATOM 2276 C C . GLU A 1 292 ? 26.134 2.653 33.590 1.00 43.16 292 GLU A C 1
ATOM 2278 O O . GLU A 1 292 ? 26.092 3.076 34.769 1.00 43.16 292 GLU A O 1
#

Foldseek 3Di:
DDDDDDDDDDD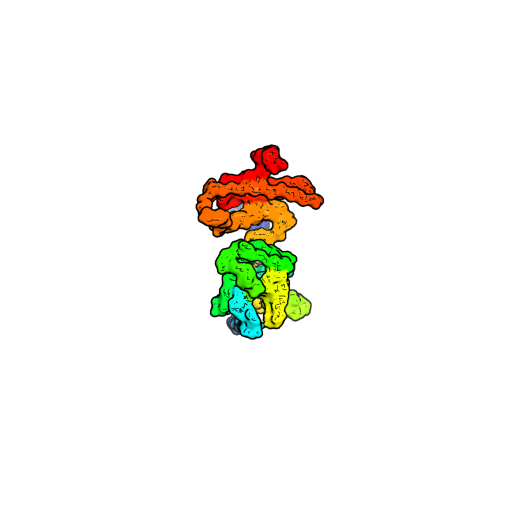DPVVVVVVVVVVVVVVVVPPPPPPDPPDDLPVVLVVVVVVVLVVQLVLLLVLLCPDPLNAAAEEEAEPCLQVVDDDFLLLVVSSVVNVVSQVVRYHHDDDDQQLSVCLSVLAQGDCPLPPPDDPVSQQSYKYWYWYWDDDPPVQKIKTKIWIAGSRSHTDPSNMGMDIDGNDCSHPSVVRRPHHHPDDPHDQLSSPVCVPDLLSVLLVVLVSVQVSVVVADDPDPDGDDLVPDEAEDDDDDDPPDDPVVVVSNQVSNQVSNVPDPRDPHYDYPVNVPPPND

Sequence (292 aa):
MKSAKYAFLGMTRKNAVFGIVMAIIFFLSGCAGTSRSKPLVAIKDKSRFEERIDHLMDAVIAKQKNTAVALSPVAVLPGSLKSSQPFTRLEEFVMDRLEQRLIETNELLTLSRLNWFAFREGRPMDFRYTKGYTPSDLRHLVLYVVTVAADDVMEDLNITISAYNAENRSIAGLSAGERFDFSPDQPARMLYDTAPKRLPFPEGLEENPYTSMDRLCFSLAGELADAYQTGIMAGDAVVADREVKVLLYYRPRSGVDLRLAGDIGSSLQQAVVSNRGFTCVVSQSDFGPMFE

Solvent-accessible surface area (backbone atoms only — not comparable to full-atom values): 17332 Å² total; per-residue (Å²): 141,80,89,86,79,85,93,84,86,83,83,56,77,67,60,58,52,55,54,51,54,53,52,50,58,61,61,70,68,68,78,74,72,86,70,72,80,70,70,76,71,53,71,65,58,54,50,52,50,51,52,52,52,51,50,49,46,51,52,43,53,57,41,36,64,77,44,99,54,43,71,30,41,31,34,81,44,66,28,35,66,63,44,98,50,79,74,23,27,39,47,50,53,52,48,56,52,43,52,63,60,42,57,79,68,26,53,75,51,86,76,54,65,69,31,54,51,22,53,48,74,60,36,58,49,74,58,94,81,48,82,98,54,53,73,73,66,48,66,49,24,37,36,37,29,42,31,71,45,77,37,82,90,77,46,32,30,39,40,36,41,39,28,20,35,42,62,57,44,74,44,84,82,40,58,40,69,52,80,39,65,43,50,82,83,31,70,64,33,49,28,49,79,30,76,44,95,69,79,90,61,56,84,56,63,86,43,70,38,85,76,41,69,59,52,36,18,40,33,54,27,50,52,52,41,51,51,48,76,72,55,68,72,68,76,95,50,86,76,58,80,91,72,63,70,51,71,57,82,86,78,82,56,94,89,58,59,68,64,62,52,49,53,51,51,53,36,29,50,54,25,33,60,71,38,92,80,52,91,52,72,45,49,58,82,77,64,44,80,85,79,112

Secondary structure (DSSP, 8-state):
------------HHHHHHHHHHHHHHHTT----------S--HHHHHHHHHHHHHHHHHHHHHHHTSTTTTS-EEEEEGGGTSSSPP-HHHHHHHHHHHHHHTTTSPBP---HHHHHHHHTTPPP--TT-TT--TTGGGG-EEEEEEEEEETTTTEEEEEEEEEETTS-EEEEEEEEEEEE--TTSHHHHHHSSPPSS--SPTTTSS-GGG-HHHHHHHHHHHHHHHHHTT--BTTB---GGG--EEE---PPTT--HHHHHHHHHHHHHHHHHSTT-S-EEEHHHHGGG--

Mean predicted aligned error: 16.99 Å

pLDDT: mean 71.73, std 18.82, range [31.61, 97.5]